Protein AF-A0A177FNX8-F1 (afdb_monomer)

Sequence (282 aa):
MSQQSASGRIWSQSLTRKKYELTALLALLERKRKKKLNNVSQIPIITLDEAVQNWDLQSFQTALEALAQQFSQKKVPALASKYLYPSLDHVRSFHSGISSATQFEPTAALVWGILLVVIQLSLACGCIFAESIEEIISQLGALQSLLPFLERDLGLYPKIKSVELSLRAIFEDYIDFCLVIVRHLARKPVWALIRNFTSSSLRTTLKKAKDKLKSDVADFGLAVDSAERARAIQIHDALIQSQQLLLRKKSSNIVSDAQSKVQFPFQHMIIARNPDFTAPRH

Foldseek 3Di:
DVVVVVVVVVLVVLVVVLLVLVLVLQVLLVVVVVVVCVVPDDDDADRCNNVSVVVDPVNNVRNVVVVVVVLCPDPVVVVLCVPCVVVCVVVVVVLVVQVVVCPVPVLSVVLVVLVVLLVVLCSSLPPQQPPVVVVVVVLVVVVVVCVVVLVVLCVVCVPQVQLVVLVSQLSSLSSVLSSLSSNLSSPDDSVVCNVCVVPPVSVVVNVVSSVSSVVSVVSSVVSSVVVVVVVVVVVVVVVVVVVVVVVVVVVVVVVVCVVVDDDDPPPDPDPDDDPPPDDDDD

Structure (mmCIF, N/CA/C/O backbone):
data_AF-A0A177FNX8-F1
#
_entry.id   AF-A0A177FNX8-F1
#
loop_
_atom_site.group_PDB
_atom_site.id
_atom_site.typ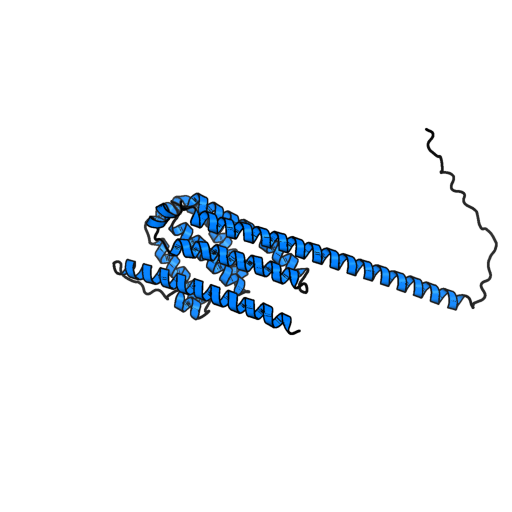e_symbol
_atom_site.label_atom_id
_atom_site.label_alt_id
_atom_site.label_comp_id
_atom_site.label_asym_id
_atom_site.label_entity_id
_atom_site.label_seq_id
_atom_site.pdbx_PDB_ins_code
_atom_site.Cartn_x
_atom_site.Cartn_y
_atom_site.Cartn_z
_atom_site.occupancy
_atom_site.B_iso_or_equiv
_atom_site.auth_seq_id
_atom_site.auth_comp_id
_atom_site.auth_asym_id
_atom_site.auth_atom_id
_atom_site.pdbx_PDB_model_num
ATOM 1 N N . MET A 1 1 ? 3.923 -19.903 -18.604 1.00 53.88 1 MET A N 1
ATOM 2 C CA . MET A 1 1 ? 2.656 -19.248 -18.189 1.00 53.88 1 MET A CA 1
ATOM 3 C C . MET A 1 1 ? 2.025 -19.834 -16.910 1.00 53.88 1 MET A C 1
ATOM 5 O O . MET A 1 1 ? 1.116 -19.217 -16.378 1.00 53.88 1 MET A O 1
ATOM 9 N N . SER A 1 2 ? 2.512 -20.943 -16.332 1.00 61.53 2 SER A N 1
ATOM 10 C CA . SER A 1 2 ? 1.909 -21.570 -15.133 1.00 61.53 2 SER A CA 1
ATOM 11 C C . SER A 1 2 ? 2.144 -20.831 -13.800 1.00 61.53 2 SER A C 1
ATOM 13 O O . SER A 1 2 ? 1.286 -20.875 -12.922 1.00 61.53 2 SER A O 1
ATOM 15 N N . GLN A 1 3 ? 3.253 -20.097 -13.639 1.00 57.25 3 GLN A N 1
ATOM 16 C CA . GLN A 1 3 ? 3.577 -19.405 -12.377 1.00 57.25 3 GLN A CA 1
ATOM 17 C C . GLN A 1 3 ? 2.671 -18.196 -12.057 1.00 57.25 3 GLN A C 1
ATOM 19 O O . GLN A 1 3 ? 2.478 -17.877 -10.887 1.00 57.25 3 GLN A O 1
ATOM 24 N N . GLN A 1 4 ? 2.062 -17.548 -13.062 1.00 55.84 4 GLN A N 1
ATOM 25 C CA . GLN A 1 4 ? 1.141 -16.412 -12.847 1.00 55.84 4 GLN A CA 1
ATOM 26 C C . GLN A 1 4 ? -0.151 -16.834 -12.135 1.00 55.84 4 GLN A C 1
ATOM 28 O O . GLN A 1 4 ? -0.651 -16.123 -11.270 1.00 55.84 4 GLN A O 1
ATOM 33 N N . SER A 1 5 ? -0.647 -18.037 -12.429 1.00 72.12 5 SER A N 1
ATOM 34 C CA . SER A 1 5 ? -1.848 -18.572 -11.787 1.00 72.12 5 SER A CA 1
ATOM 35 C C . SER A 1 5 ? -1.617 -18.941 -10.314 1.00 72.12 5 SER A C 1
ATOM 37 O O . SER A 1 5 ? -2.559 -18.943 -9.525 1.00 72.12 5 SER A O 1
ATOM 39 N N . ALA A 1 6 ? -0.383 -19.265 -9.918 1.00 75.75 6 ALA A N 1
ATOM 40 C CA . ALA A 1 6 ? -0.083 -19.665 -8.544 1.00 75.75 6 ALA A CA 1
ATOM 41 C C . ALA A 1 6 ? -0.084 -18.464 -7.583 1.00 75.75 6 ALA A C 1
ATOM 43 O O . ALA A 1 6 ? -0.762 -18.505 -6.558 1.00 75.75 6 ALA A O 1
ATOM 44 N N . SER A 1 7 ? 0.599 -17.371 -7.942 1.00 72.38 7 SER A N 1
ATOM 45 C CA . SER A 1 7 ? 0.688 -16.180 -7.080 1.00 72.38 7 SER A CA 1
ATOM 46 C C . SER A 1 7 ? -0.672 -15.504 -6.863 1.00 72.38 7 SER A C 1
ATOM 48 O O . SER A 1 7 ? -1.013 -15.150 -5.730 1.00 72.38 7 SER A O 1
ATOM 50 N N . GLY A 1 8 ? -1.487 -15.388 -7.919 1.00 74.06 8 GLY A N 1
ATOM 51 C CA . GLY A 1 8 ? -2.840 -14.831 -7.813 1.00 74.06 8 GLY A CA 1
ATOM 52 C C . GLY A 1 8 ? -3.763 -15.679 -6.930 1.00 74.06 8 GLY A C 1
ATOM 53 O O . GLY A 1 8 ? -4.518 -15.142 -6.120 1.00 74.06 8 GLY A O 1
ATOM 54 N N . ARG A 1 9 ? -3.649 -17.014 -7.001 1.00 79.31 9 ARG A N 1
ATOM 55 C CA . ARG A 1 9 ? -4.422 -17.925 -6.139 1.00 79.31 9 ARG A CA 1
ATOM 56 C C . ARG A 1 9 ? -4.039 -17.802 -4.667 1.00 79.31 9 ARG A C 1
ATOM 58 O O . ARG A 1 9 ? -4.932 -17.733 -3.827 1.00 79.31 9 ARG A O 1
ATOM 65 N N . ILE A 1 10 ? -2.744 -17.708 -4.360 1.00 80.56 10 ILE A N 1
ATOM 66 C CA . ILE A 1 10 ? -2.266 -17.491 -2.985 1.00 80.56 10 ILE A CA 1
ATOM 67 C C . ILE A 1 10 ? -2.812 -16.167 -2.434 1.00 80.56 10 ILE A C 1
ATOM 69 O O . ILE A 1 10 ? -3.210 -16.100 -1.273 1.00 80.56 10 ILE A O 1
ATOM 73 N N . TRP A 1 11 ? -2.907 -15.127 -3.271 1.00 73.31 11 TRP A N 1
ATOM 74 C CA . TRP A 1 11 ? -3.490 -13.852 -2.845 1.00 73.31 11 TRP A CA 1
ATOM 75 C C . TRP A 1 11 ? -4.942 -13.951 -2.478 1.00 73.31 11 TRP A C 1
ATOM 77 O O . TRP A 1 11 ? -5.351 -13.524 -1.404 1.00 73.31 11 TRP A O 1
ATOM 87 N N . SER A 1 12 ? -5.712 -14.520 -3.400 1.00 75.81 12 SER A N 1
ATOM 88 C CA . SER A 1 12 ? -7.145 -14.637 -3.253 1.00 75.81 12 SER A CA 1
ATOM 89 C C . SER A 1 12 ? -7.451 -15.432 -1.988 1.00 75.81 12 SER A C 1
ATOM 91 O O . SER A 1 12 ? -8.297 -15.024 -1.198 1.00 75.81 12 SER A O 1
ATOM 93 N N . GLN A 1 13 ? -6.679 -16.487 -1.708 1.00 82.50 13 GLN A N 1
ATOM 94 C CA . GLN A 1 13 ? -6.771 -17.237 -0.457 1.00 82.50 13 GLN A CA 1
ATOM 95 C C . GLN A 1 13 ? -6.406 -16.399 0.778 1.00 82.50 13 GLN A C 1
ATOM 97 O O . GLN A 1 13 ? -7.145 -16.439 1.762 1.00 82.50 13 GLN A O 1
ATOM 102 N N . SER A 1 14 ? -5.319 -15.619 0.732 1.00 77.69 14 SER A N 1
ATOM 103 C CA . SER A 1 14 ? -4.918 -14.713 1.823 1.00 77.69 14 SER A CA 1
ATOM 104 C C . SER A 1 14 ? -6.017 -13.690 2.134 1.00 77.69 14 SER A C 1
ATOM 106 O O . SER A 1 14 ? -6.475 -13.592 3.273 1.00 77.69 14 SER A O 1
ATOM 108 N N . LEU A 1 15 ? -6.537 -13.007 1.110 1.00 73.25 15 LEU A N 1
ATOM 109 C CA . LEU A 1 15 ? -7.639 -12.052 1.238 1.00 73.25 15 LEU A CA 1
ATOM 110 C C . LEU A 1 15 ? -8.911 -12.706 1.771 1.00 73.25 15 LEU A C 1
ATOM 112 O O . LEU A 1 15 ? -9.554 -12.164 2.667 1.00 73.25 15 LEU A O 1
ATOM 116 N N . THR A 1 16 ? -9.260 -13.888 1.267 1.00 78.56 16 THR A N 1
ATOM 117 C CA . THR A 1 16 ? -10.446 -14.623 1.720 1.00 78.56 16 THR A CA 1
ATOM 118 C C . THR A 1 16 ? -10.314 -15.002 3.195 1.00 78.56 16 THR A C 1
ATOM 120 O O . THR A 1 16 ? -11.260 -14.851 3.966 1.00 78.56 16 THR A O 1
ATOM 123 N N . ARG A 1 17 ? -9.123 -15.423 3.634 1.00 82.19 17 ARG A N 1
ATOM 124 C CA . ARG A 1 17 ? -8.840 -15.700 5.047 1.00 82.19 17 ARG A CA 1
ATOM 125 C C . ARG A 1 17 ? -8.961 -14.441 5.906 1.00 82.19 17 ARG A C 1
ATOM 127 O O . ARG A 1 17 ? -9.635 -14.483 6.933 1.00 82.19 17 ARG A O 1
ATOM 134 N N . LYS A 1 18 ? -8.362 -13.323 5.484 1.00 77.75 18 LYS A N 1
ATOM 135 C CA . LYS A 1 18 ? -8.467 -12.033 6.189 1.00 77.75 18 LYS A CA 1
ATOM 136 C C . LYS A 1 18 ? -9.919 -11.551 6.260 1.00 77.75 18 LYS A C 1
ATOM 138 O O . LYS A 1 18 ? -10.343 -11.065 7.306 1.00 77.75 18 LYS A O 1
ATOM 143 N N . LYS A 1 19 ? -10.705 -11.776 5.200 1.00 74.69 19 LYS A N 1
ATOM 144 C CA . LYS A 1 19 ? -12.153 -11.541 5.181 1.00 74.69 19 LYS A CA 1
ATOM 145 C C . LYS A 1 19 ? -12.848 -12.354 6.272 1.00 74.69 19 LYS A C 1
ATOM 147 O O . LYS A 1 19 ? -13.511 -11.760 7.111 1.00 74.69 19 LYS A O 1
ATOM 152 N N . TYR A 1 20 ? -12.644 -13.671 6.326 1.00 80.00 20 TYR A N 1
ATOM 153 C CA . TYR A 1 20 ? -13.228 -14.513 7.379 1.00 80.00 20 TYR A CA 1
ATOM 154 C C . TYR A 1 20 ? -12.812 -14.081 8.789 1.00 80.00 20 TYR A C 1
ATOM 156 O O . TYR A 1 20 ? -13.632 -14.086 9.706 1.00 80.00 20 TYR A O 1
ATOM 164 N N . GLU A 1 21 ? -11.553 -13.683 8.974 1.00 74.69 21 GLU A N 1
ATOM 165 C CA . GLU A 1 21 ? -11.069 -13.169 10.254 1.00 74.69 21 GLU A CA 1
ATOM 166 C C . GLU A 1 21 ? -11.769 -11.859 10.645 1.00 74.69 21 GLU A C 1
ATOM 168 O O . GLU A 1 21 ? -12.150 -11.705 11.807 1.00 74.69 21 GLU A O 1
ATOM 173 N N . LEU A 1 22 ? -11.984 -10.941 9.697 1.00 70.38 22 LEU A N 1
ATOM 174 C CA . LEU A 1 22 ? -12.746 -9.710 9.913 1.00 70.38 22 LEU A CA 1
ATOM 175 C C . LEU A 1 22 ? -14.201 -10.026 10.285 1.00 70.38 22 LEU A C 1
ATOM 177 O O . LEU A 1 22 ? -14.678 -9.553 11.313 1.00 70.38 22 LEU A O 1
ATOM 181 N N . THR A 1 23 ? -14.875 -10.874 9.505 1.00 74.12 23 THR A N 1
ATOM 182 C CA . THR A 1 23 ? -16.253 -11.335 9.745 1.00 74.12 23 THR A CA 1
ATOM 183 C C . THR A 1 23 ? -16.388 -11.937 11.148 1.00 74.12 23 THR A C 1
ATOM 185 O O . THR A 1 23 ? -17.204 -11.494 11.950 1.00 74.12 23 THR A O 1
ATOM 188 N N . ALA A 1 24 ? -15.483 -12.838 11.541 1.00 75.50 24 ALA A N 1
ATOM 189 C CA . ALA A 1 24 ? -15.487 -13.429 12.880 1.00 75.50 24 ALA A CA 1
ATOM 190 C C . ALA A 1 24 ? -15.295 -12.394 14.008 1.00 75.50 24 ALA A C 1
ATOM 192 O O . ALA A 1 24 ? -15.891 -12.520 15.084 1.00 75.50 24 ALA A O 1
ATOM 193 N N . LEU A 1 25 ? -14.467 -11.365 13.796 1.00 69.50 25 LEU A N 1
ATOM 194 C CA . LEU A 1 25 ? -14.276 -10.287 14.771 1.00 69.50 25 LEU A CA 1
ATOM 195 C C . LEU A 1 25 ? -15.512 -9.401 14.897 1.00 69.50 25 LEU A C 1
ATOM 197 O O . LEU A 1 25 ? -15.882 -9.037 16.015 1.00 69.50 25 LEU A O 1
ATOM 201 N N . LEU A 1 26 ? -16.160 -9.094 13.777 1.00 67.50 26 LEU A N 1
ATOM 202 C CA . LEU A 1 26 ? -17.412 -8.346 13.740 1.00 67.50 26 LEU A CA 1
ATOM 203 C C . LEU A 1 26 ? -18.532 -9.133 14.436 1.00 67.50 26 LEU A C 1
ATOM 205 O O . LEU A 1 26 ? -19.176 -8.599 15.338 1.00 67.50 26 LEU A O 1
ATOM 209 N N . ALA A 1 27 ? -18.664 -10.432 14.163 1.00 71.69 27 ALA A N 1
ATOM 210 C CA . ALA A 1 27 ? -19.599 -11.316 14.857 1.00 71.69 27 ALA A CA 1
ATOM 211 C C . ALA A 1 27 ? -19.348 -11.372 16.378 1.00 71.69 27 ALA A C 1
ATOM 213 O O . ALA A 1 27 ? -20.279 -11.356 17.190 1.00 71.69 27 ALA A O 1
ATOM 214 N N . LEU A 1 28 ? -18.080 -11.410 16.809 1.00 71.19 28 LEU A N 1
ATOM 215 C CA . LEU A 1 28 ? -17.718 -11.359 18.231 1.00 71.19 28 LEU A CA 1
ATOM 216 C C . LEU A 1 28 ? -18.098 -10.023 18.879 1.00 71.19 28 LEU A C 1
ATOM 218 O O . LEU A 1 28 ? -18.594 -10.010 20.013 1.00 71.19 28 LEU A O 1
ATOM 222 N N . LEU A 1 29 ? -17.875 -8.912 18.174 1.00 62.75 29 LEU A N 1
ATOM 223 C CA . LEU A 1 29 ? -18.301 -7.580 18.598 1.00 62.75 29 LEU A CA 1
ATOM 224 C C . LEU A 1 29 ? -19.825 -7.515 18.743 1.00 62.75 29 LEU A C 1
ATOM 226 O O . LEU A 1 29 ? -20.320 -7.039 19.768 1.00 62.75 29 LEU A O 1
ATOM 230 N N . GLU A 1 30 ? -20.570 -8.063 17.784 1.00 68.12 30 GLU A N 1
ATOM 231 C CA . GLU A 1 30 ? -22.030 -8.121 17.817 1.00 68.12 30 GLU A CA 1
ATOM 232 C C . GLU A 1 30 ? -22.569 -8.996 18.950 1.00 68.12 30 GLU A C 1
ATOM 234 O O . GLU A 1 30 ? -23.474 -8.572 19.667 1.00 68.12 30 GLU A O 1
ATOM 239 N N . ARG A 1 31 ? -22.005 -10.188 19.191 1.00 71.31 31 ARG A N 1
ATOM 240 C CA . ARG A 1 31 ? -22.422 -11.056 20.312 1.00 71.31 31 ARG A CA 1
ATOM 241 C C . ARG A 1 31 ? -22.207 -10.378 21.662 1.00 71.31 31 ARG A C 1
ATOM 243 O O . ARG A 1 31 ? -23.078 -10.427 22.534 1.00 71.31 31 ARG A O 1
ATOM 250 N N . LYS A 1 32 ? -21.061 -9.713 21.840 1.00 63.50 32 LYS A N 1
ATOM 251 C CA . LYS A 1 32 ? -20.782 -8.921 23.049 1.00 63.50 32 LYS A CA 1
ATOM 252 C C . LYS A 1 32 ? -21.722 -7.719 23.164 1.00 63.50 32 LYS A C 1
ATOM 254 O O . LYS A 1 32 ? -22.135 -7.387 24.275 1.00 63.50 32 LYS A O 1
ATOM 259 N N . ARG A 1 33 ? -22.100 -7.101 22.039 1.00 56.84 33 ARG A N 1
ATOM 260 C CA . ARG A 1 33 ? -23.086 -6.014 21.978 1.00 56.84 33 ARG A CA 1
ATOM 261 C C . ARG A 1 33 ? -24.484 -6.501 22.361 1.00 56.84 33 ARG A C 1
ATOM 263 O O . ARG A 1 33 ? -25.071 -5.894 23.246 1.00 56.84 33 ARG A O 1
ATOM 270 N N . LYS A 1 34 ? -24.976 -7.611 21.795 1.00 62.28 34 LYS A N 1
ATOM 271 C CA . LYS A 1 34 ? -26.284 -8.222 22.115 1.00 62.28 34 LYS A CA 1
ATOM 272 C C . LYS A 1 34 ? -26.391 -8.591 23.600 1.00 62.28 34 LYS A C 1
ATOM 274 O O . LYS A 1 34 ? -27.366 -8.217 24.241 1.00 62.28 34 LYS A O 1
ATOM 279 N N . LYS A 1 35 ? -25.340 -9.175 24.199 1.00 62.03 35 LYS A N 1
ATOM 280 C CA . LYS A 1 35 ? -25.285 -9.418 25.659 1.00 62.03 35 LYS A CA 1
ATOM 281 C C . LYS A 1 35 ? -25.425 -8.144 26.501 1.00 62.03 35 LYS A C 1
ATOM 283 O O . LYS A 1 35 ? -25.946 -8.209 27.606 1.00 62.03 35 LYS A O 1
ATOM 288 N N . LYS A 1 36 ? -24.965 -6.996 25.994 1.00 52.28 36 LYS A N 1
ATOM 289 C CA . LYS A 1 36 ? -25.073 -5.695 26.670 1.00 52.28 36 LYS A CA 1
ATOM 290 C C . LYS A 1 36 ? -26.390 -4.966 26.356 1.00 52.28 36 LYS A C 1
ATOM 292 O O . LYS A 1 36 ? -26.797 -4.112 27.135 1.00 52.28 36 LYS A O 1
ATOM 297 N N . LEU A 1 37 ? -27.036 -5.296 25.232 1.00 45.59 37 LEU A N 1
ATOM 298 C CA . LEU A 1 37 ? -28.278 -4.684 24.747 1.00 45.59 37 LEU A CA 1
ATOM 299 C C . LEU A 1 37 ? -29.551 -5.360 25.271 1.00 45.59 37 LEU A C 1
ATOM 301 O O . LEU A 1 37 ? -30.605 -4.754 25.181 1.00 45.59 37 LEU A O 1
ATOM 305 N N . ASN A 1 38 ? -29.484 -6.546 25.883 1.00 47.38 38 ASN A N 1
ATOM 306 C CA . ASN A 1 38 ? -30.651 -7.146 26.557 1.00 47.38 38 ASN A CA 1
ATOM 307 C C . ASN A 1 38 ? -31.207 -6.300 27.730 1.00 47.38 38 ASN A C 1
ATOM 309 O O . ASN A 1 38 ? -32.208 -6.680 28.319 1.00 47.38 38 ASN A O 1
ATOM 313 N N . ASN A 1 39 ? -30.598 -5.148 28.037 1.00 50.91 39 ASN A N 1
ATOM 314 C CA . ASN A 1 39 ? -31.113 -4.144 28.973 1.00 50.91 39 ASN A CA 1
ATOM 315 C C . ASN A 1 39 ? -31.664 -2.868 28.304 1.00 50.91 39 ASN A C 1
ATOM 317 O O . ASN A 1 39 ? -32.081 -1.960 29.016 1.00 50.91 39 ASN A O 1
ATOM 321 N N . VAL A 1 40 ? -31.642 -2.740 26.971 1.00 45.91 40 VAL A N 1
ATOM 322 C CA . VAL A 1 40 ? -32.122 -1.536 26.268 1.00 45.91 40 VAL A CA 1
ATOM 323 C C . VAL A 1 40 ? -32.800 -1.933 24.953 1.00 45.91 40 VAL A C 1
ATOM 325 O O . VAL A 1 40 ? -32.199 -2.592 24.108 1.00 45.91 40 VAL A O 1
ATOM 328 N N . SER A 1 41 ? -34.058 -1.523 24.806 1.00 44.06 41 SER A N 1
ATOM 329 C CA . SER A 1 41 ? -35.011 -1.839 23.735 1.00 44.06 41 SER A CA 1
ATOM 330 C C . SER A 1 41 ? -34.406 -1.823 22.320 1.00 44.06 41 SER A C 1
ATOM 332 O O . SER A 1 41 ? -33.729 -0.871 21.931 1.00 44.06 41 SER A O 1
ATOM 334 N N . GLN A 1 42 ? -34.651 -2.891 21.552 1.00 44.31 42 GLN A N 1
ATOM 335 C CA . GLN A 1 42 ? -34.038 -3.159 20.246 1.00 44.31 42 GLN A CA 1
ATOM 336 C C . GLN A 1 42 ? -34.809 -2.535 19.073 1.00 44.31 42 GLN A C 1
ATOM 338 O O . GLN A 1 42 ? -36.012 -2.730 18.936 1.00 44.31 42 GLN A O 1
ATOM 343 N N . ILE A 1 43 ? -34.067 -1.888 18.171 1.00 44.28 43 ILE A N 1
ATOM 344 C CA . ILE A 1 43 ? -34.409 -1.749 16.748 1.00 44.28 43 ILE A CA 1
ATOM 345 C C . ILE A 1 43 ? -33.698 -2.909 16.024 1.00 44.28 43 ILE A C 1
ATOM 347 O O . ILE A 1 43 ? -32.527 -3.156 16.340 1.00 44.28 43 ILE A O 1
ATOM 351 N N . PRO A 1 44 ? -34.344 -3.637 15.095 1.00 44.16 44 PRO A N 1
ATOM 352 C CA . PRO A 1 44 ? -33.694 -4.698 14.329 1.00 44.16 44 PRO A CA 1
ATOM 353 C C . PRO A 1 44 ? -32.602 -4.100 13.429 1.00 44.16 44 PRO A C 1
ATOM 355 O O . PRO A 1 44 ? -32.870 -3.242 12.595 1.00 44.16 44 PRO A O 1
ATOM 358 N N . ILE A 1 45 ? -31.356 -4.530 13.630 1.00 50.69 45 ILE A N 1
ATOM 359 C CA . ILE A 1 45 ? -30.201 -4.142 12.812 1.00 50.69 45 ILE A CA 1
ATOM 360 C C . ILE A 1 45 ? -29.845 -5.354 11.954 1.00 50.69 45 ILE A C 1
ATOM 362 O O . ILE A 1 45 ? -29.629 -6.434 12.510 1.00 50.69 45 ILE A O 1
ATOM 366 N N . ILE A 1 46 ? -29.767 -5.165 10.635 1.00 53.69 46 ILE A N 1
ATOM 367 C CA . ILE A 1 46 ? -29.156 -6.129 9.710 1.00 53.69 46 ILE A CA 1
ATOM 368 C C . ILE A 1 46 ? -27.730 -6.374 10.198 1.00 53.69 46 ILE A C 1
ATOM 370 O O . ILE A 1 46 ? -26.953 -5.430 10.357 1.00 53.69 46 ILE A O 1
ATOM 374 N N . THR A 1 47 ? -27.408 -7.624 10.514 1.00 55.44 47 THR A N 1
ATOM 375 C CA . THR A 1 47 ? -26.092 -7.945 11.069 1.00 55.44 47 THR A CA 1
ATOM 376 C C . THR A 1 47 ? -25.016 -7.680 10.022 1.00 55.44 47 THR A C 1
ATOM 378 O O . THR A 1 47 ? -25.187 -7.982 8.841 1.00 55.44 47 THR A O 1
ATOM 381 N N . LEU A 1 48 ? -23.892 -7.092 10.434 1.00 47.91 48 LEU A N 1
ATOM 382 C CA . LEU A 1 48 ? -22.787 -6.780 9.524 1.00 47.91 48 LEU A CA 1
ATOM 383 C C . LEU A 1 48 ? -22.241 -8.071 8.875 1.00 47.91 48 LEU A C 1
ATOM 385 O O . LEU A 1 48 ? -21.715 -8.030 7.768 1.00 47.91 48 LEU A O 1
ATOM 389 N N . ASP A 1 49 ? -22.437 -9.219 9.535 1.00 47.81 49 ASP A N 1
ATOM 390 C CA . ASP A 1 49 ? -22.193 -10.566 9.005 1.00 47.81 49 ASP A CA 1
ATOM 391 C C . ASP A 1 49 ? -23.060 -10.900 7.777 1.00 47.81 49 ASP A C 1
ATOM 393 O O . ASP A 1 49 ? -22.519 -11.366 6.775 1.00 47.81 49 ASP A O 1
ATOM 397 N N . GLU A 1 50 ? -24.370 -10.627 7.809 1.00 54.88 50 GLU A N 1
ATOM 398 C CA . GLU A 1 50 ? -25.265 -10.814 6.652 1.00 54.88 50 GLU A CA 1
ATOM 399 C C . GLU A 1 50 ? -24.886 -9.881 5.500 1.00 54.88 50 GLU A C 1
ATOM 401 O O . GLU A 1 50 ? -24.840 -10.300 4.343 1.00 54.88 50 GLU A O 1
ATOM 406 N N . ALA A 1 51 ? -24.533 -8.632 5.811 1.00 53.34 51 ALA A N 1
ATOM 407 C CA . ALA A 1 51 ? -24.115 -7.664 4.804 1.00 53.34 51 ALA A CA 1
ATOM 408 C C . ALA A 1 51 ? -22.776 -8.040 4.134 1.00 53.34 51 ALA A C 1
ATOM 410 O O . ALA A 1 51 ? -22.616 -7.895 2.923 1.00 53.34 51 ALA A O 1
ATOM 411 N N . VAL A 1 52 ? -21.815 -8.573 4.898 1.00 48.59 52 VAL A N 1
ATOM 412 C CA . VAL A 1 52 ? -20.505 -9.011 4.380 1.00 48.59 52 VAL A CA 1
ATOM 413 C C . VAL A 1 52 ? -20.594 -10.342 3.616 1.00 48.59 52 VAL A C 1
ATOM 415 O O . VAL A 1 52 ? -19.802 -10.574 2.688 1.00 48.59 52 VAL A O 1
ATOM 418 N N . GLN A 1 53 ? -21.529 -11.224 3.985 1.00 55.34 53 GLN A N 1
ATOM 419 C CA . GLN A 1 53 ? -21.786 -12.474 3.263 1.00 55.34 53 GLN A CA 1
ATOM 420 C C . GLN A 1 53 ? -22.480 -12.239 1.921 1.00 55.34 53 GLN A C 1
ATOM 422 O O . GLN A 1 53 ? -22.094 -12.869 0.938 1.00 55.34 53 GLN A O 1
ATOM 427 N N . ASN A 1 54 ? -23.415 -11.291 1.849 1.00 53.44 54 ASN A N 1
ATOM 428 C CA . ASN A 1 54 ? -24.195 -11.057 0.635 1.00 53.44 54 ASN A CA 1
ATOM 429 C C . ASN A 1 54 ? -23.472 -10.227 -0.438 1.00 53.44 54 ASN A C 1
ATOM 431 O O . ASN A 1 54 ? -24.007 -10.096 -1.532 1.00 53.44 54 ASN A O 1
ATOM 435 N N . TRP A 1 55 ? -22.268 -9.694 -0.167 1.00 55.25 55 TRP A N 1
ATOM 436 C CA . TRP A 1 55 ? -21.496 -8.822 -1.086 1.00 55.25 55 TRP A CA 1
ATOM 437 C C . TRP A 1 55 ? -22.278 -7.622 -1.645 1.00 55.25 55 TRP A C 1
ATOM 439 O O . TRP A 1 55 ? -21.799 -6.927 -2.539 1.00 55.25 55 TRP A O 1
ATOM 449 N N . ASP A 1 56 ? -23.462 -7.353 -1.111 1.00 62.56 56 ASP A N 1
ATOM 450 C CA . ASP A 1 56 ? -24.289 -6.255 -1.547 1.00 62.56 56 ASP A CA 1
ATOM 451 C C . ASP A 1 56 ? -23.809 -4.980 -0.853 1.00 62.56 56 ASP A C 1
ATOM 453 O O . ASP A 1 56 ? -23.933 -4.807 0.365 1.00 62.56 56 ASP A O 1
ATOM 457 N N . LEU A 1 57 ? -23.214 -4.101 -1.658 1.00 57.94 57 LEU A N 1
ATOM 458 C CA . LEU A 1 57 ? -22.689 -2.814 -1.225 1.00 57.94 57 LEU A CA 1
ATOM 459 C C . LEU A 1 57 ? -23.775 -1.991 -0.519 1.00 57.94 57 LEU A C 1
ATOM 461 O O . LEU A 1 57 ? -23.478 -1.356 0.492 1.00 57.94 57 LEU A O 1
ATOM 465 N N . GLN A 1 58 ? -25.026 -2.050 -0.998 1.00 60.47 58 GLN A N 1
ATOM 466 C CA . GLN A 1 58 ? -26.143 -1.342 -0.372 1.00 60.47 58 GLN A CA 1
ATOM 467 C C . GLN A 1 58 ? -26.417 -1.872 1.031 1.00 60.47 58 GLN A C 1
ATOM 469 O O . GLN A 1 58 ? -26.417 -1.095 1.981 1.00 60.47 58 GLN A O 1
ATOM 474 N N . SER A 1 59 ? -26.563 -3.188 1.187 1.00 61.94 59 SER A N 1
ATOM 475 C CA . SER A 1 59 ? -26.773 -3.818 2.496 1.00 61.94 59 SER A CA 1
ATOM 476 C C . SER A 1 59 ? -25.666 -3.475 3.503 1.00 61.94 59 SER A C 1
ATOM 478 O O . SER A 1 59 ? -25.945 -3.199 4.673 1.00 61.94 59 SER A O 1
ATOM 480 N N . PHE A 1 60 ? -24.407 -3.436 3.057 1.00 57.56 60 PHE A N 1
ATOM 481 C CA . PHE A 1 60 ? -23.282 -3.013 3.894 1.00 57.56 60 PHE A CA 1
ATOM 482 C C . PHE A 1 60 ? -23.372 -1.539 4.282 1.00 57.56 60 PHE A C 1
ATOM 484 O O . PHE A 1 60 ? -23.226 -1.206 5.458 1.00 57.56 60 PHE A O 1
ATOM 491 N N . GLN A 1 61 ? -23.665 -0.665 3.322 1.00 58.16 61 GLN A N 1
ATOM 492 C CA . GLN A 1 61 ? -23.790 0.770 3.546 1.00 58.16 61 GLN A CA 1
ATOM 493 C C . GLN A 1 61 ? -24.937 1.088 4.516 1.00 58.16 61 GLN A C 1
ATOM 495 O O . GLN A 1 61 ? -24.740 1.840 5.470 1.00 58.16 61 GLN A O 1
ATOM 500 N N . THR A 1 62 ? -26.089 0.431 4.360 1.00 65.44 62 THR A N 1
ATOM 501 C CA . THR A 1 62 ? -27.239 0.563 5.266 1.00 65.44 62 THR A CA 1
ATOM 502 C C . THR A 1 62 ? -26.921 0.052 6.672 1.00 65.44 62 THR A C 1
ATOM 504 O O . THR A 1 62 ? -27.270 0.702 7.660 1.00 65.44 62 THR A O 1
ATOM 507 N N . ALA A 1 63 ? -26.215 -1.077 6.802 1.00 61.81 63 ALA A N 1
ATOM 508 C CA . ALA A 1 63 ? -25.784 -1.582 8.106 1.00 61.81 63 ALA A CA 1
ATOM 509 C C . ALA A 1 63 ? -24.816 -0.607 8.798 1.00 61.81 63 ALA A C 1
ATOM 511 O O . ALA A 1 63 ? -24.909 -0.385 10.008 1.00 61.81 63 ALA A O 1
ATOM 512 N N . LEU A 1 64 ? -23.919 0.016 8.031 1.00 55.84 64 LEU A N 1
ATOM 513 C CA . LEU A 1 64 ? -22.940 0.983 8.519 1.00 55.84 64 LEU A CA 1
ATOM 514 C C . LEU A 1 64 ? -23.604 2.308 8.937 1.00 55.84 64 LEU A C 1
ATOM 516 O O . LEU A 1 64 ? -23.280 2.842 10.000 1.00 55.84 64 LEU A O 1
ATOM 520 N N . GLU A 1 65 ? -24.590 2.793 8.177 1.00 61.62 65 GLU A N 1
ATOM 521 C CA . GLU A 1 65 ? -25.414 3.961 8.525 1.00 61.62 65 GLU A CA 1
ATOM 522 C C . GLU A 1 65 ? -26.269 3.724 9.772 1.00 61.62 65 GLU A C 1
ATOM 524 O O . GLU A 1 65 ? -26.302 4.573 10.666 1.00 61.62 65 GLU A O 1
ATOM 529 N N . ALA A 1 66 ? -26.900 2.553 9.894 1.00 61.59 66 ALA A N 1
ATOM 530 C CA . ALA A 1 66 ? -27.662 2.180 11.085 1.00 61.59 66 ALA A CA 1
ATOM 531 C C . ALA A 1 66 ? -26.762 2.106 12.330 1.00 61.59 66 ALA A C 1
ATOM 533 O O . ALA A 1 66 ? -27.145 2.527 13.429 1.00 61.59 66 ALA A O 1
ATOM 534 N N . LEU A 1 67 ? -25.533 1.606 12.165 1.00 57.16 67 LEU A N 1
ATOM 535 C CA . LEU A 1 67 ? -24.532 1.585 13.223 1.00 57.16 67 LEU A CA 1
ATOM 536 C C . LEU A 1 67 ? -24.153 3.017 13.624 1.00 57.16 67 LEU A C 1
ATOM 538 O O . LEU A 1 67 ? -24.208 3.342 14.811 1.00 57.16 67 LEU A O 1
ATOM 542 N N . ALA A 1 68 ? -23.855 3.880 12.650 1.00 53.53 68 ALA A N 1
ATOM 543 C CA . ALA A 1 68 ? -23.514 5.284 12.866 1.00 53.53 68 ALA A CA 1
ATOM 544 C C . ALA A 1 68 ? -24.643 6.074 13.559 1.00 53.53 68 ALA A C 1
ATOM 546 O O . ALA A 1 68 ? -24.380 6.773 14.542 1.00 53.53 68 ALA A O 1
ATOM 547 N N . GLN A 1 69 ? -25.900 5.916 13.127 1.00 59.97 69 GLN A N 1
ATOM 548 C CA . GLN A 1 69 ? -27.065 6.554 13.755 1.00 59.97 69 GLN A CA 1
ATOM 549 C C . GLN A 1 69 ? -27.283 6.090 15.201 1.00 59.97 69 GLN A C 1
ATOM 551 O O . GLN A 1 69 ? -27.570 6.898 16.080 1.00 59.97 69 GLN A O 1
ATOM 556 N N . GLN A 1 70 ? -27.099 4.804 15.507 1.00 57.34 70 GLN A N 1
ATOM 557 C CA . GLN A 1 70 ? -27.196 4.347 16.899 1.00 57.34 70 GLN A CA 1
ATOM 558 C C . GLN A 1 70 ? -26.050 4.852 17.781 1.00 57.34 70 GLN A C 1
ATOM 560 O O . GLN A 1 70 ? -26.201 4.956 19.002 1.00 57.34 70 GLN A O 1
ATOM 565 N N . PHE A 1 71 ? -24.889 5.142 17.192 1.00 52.22 71 PHE A N 1
ATOM 566 C CA . PHE A 1 71 ? -23.787 5.760 17.918 1.00 52.22 71 PHE A CA 1
ATOM 567 C C . PHE A 1 71 ? -24.046 7.239 18.199 1.00 52.22 71 PHE A C 1
ATOM 569 O O . PHE A 1 71 ? -23.763 7.664 19.318 1.00 52.22 71 PHE A O 1
ATOM 576 N N . SER A 1 72 ? -24.634 7.993 17.263 1.00 50.00 72 SER A N 1
ATOM 577 C CA . SER A 1 72 ? -24.948 9.417 17.462 1.00 50.00 72 SER A CA 1
ATOM 578 C C . SER A 1 72 ? -25.978 9.661 18.574 1.00 50.00 72 SER A C 1
ATOM 580 O O . SER A 1 72 ? -25.934 10.697 19.230 1.00 50.00 72 SER A O 1
ATOM 582 N N . GLN A 1 73 ? -26.842 8.682 18.859 1.00 56.25 73 GLN A N 1
ATOM 583 C CA . GLN A 1 73 ? -27.856 8.763 19.919 1.00 56.25 73 GLN A CA 1
ATOM 584 C C . GLN A 1 73 ? -27.312 8.581 21.353 1.00 56.25 73 GLN A C 1
ATOM 586 O O . GLN A 1 73 ? -28.053 8.753 22.323 1.00 56.25 73 GLN A O 1
ATOM 591 N N . LYS A 1 74 ? -26.030 8.235 21.549 1.00 56.69 74 LYS A N 1
ATOM 592 C CA . LYS A 1 74 ? -25.441 8.111 22.898 1.00 56.69 74 LYS A CA 1
ATOM 593 C C . LYS A 1 74 ? -24.975 9.477 23.429 1.00 56.69 74 LYS A C 1
ATOM 595 O O . LYS A 1 74 ? -24.519 10.326 22.681 1.00 56.69 74 LYS A O 1
ATOM 600 N N . LYS A 1 75 ? -25.012 9.684 24.753 1.00 48.81 75 LYS A N 1
ATOM 601 C CA . LYS A 1 75 ? -24.588 10.954 25.395 1.00 48.81 75 LYS A CA 1
ATOM 602 C C . LYS A 1 75 ? -23.074 11.232 25.328 1.00 48.81 75 LYS A C 1
ATOM 604 O O . LYS A 1 75 ? -22.661 12.378 25.433 1.00 48.81 75 LYS A O 1
ATOM 609 N N . VAL A 1 76 ? -22.249 10.199 25.138 1.00 48.78 76 VAL A N 1
ATOM 610 C CA . VAL A 1 76 ? -20.780 10.312 24.997 1.00 48.78 76 VAL A CA 1
ATOM 611 C C . VAL A 1 76 ? -20.368 11.099 23.732 1.00 48.78 76 VAL A C 1
ATOM 613 O O . VAL A 1 76 ? -19.497 11.963 23.839 1.00 48.78 76 VAL A O 1
ATOM 616 N N . PRO A 1 77 ? -21.019 10.903 22.566 1.00 48.34 77 PRO A N 1
ATOM 617 C CA . PRO A 1 77 ? -20.821 11.734 21.382 1.00 48.34 77 PRO A CA 1
ATOM 618 C C . PRO A 1 77 ? -20.988 13.237 21.579 1.00 48.34 77 PRO A C 1
ATOM 620 O O . PRO A 1 77 ? -20.353 13.967 20.842 1.00 48.34 77 PRO A O 1
ATOM 623 N N . ALA A 1 78 ? -21.780 13.721 22.541 1.00 53.81 78 ALA A N 1
ATOM 624 C CA . ALA A 1 78 ? -22.034 15.161 22.685 1.00 53.81 78 ALA A CA 1
ATOM 625 C C . ALA A 1 78 ? -20.793 15.958 23.138 1.00 53.81 78 ALA A C 1
ATOM 627 O O . ALA A 1 78 ? -20.633 17.127 22.793 1.00 53.81 78 ALA A O 1
ATOM 628 N N . LEU A 1 79 ? -19.892 15.327 23.901 1.00 50.88 79 LEU A N 1
ATOM 629 C CA . LEU A 1 79 ? -18.604 15.920 24.281 1.00 50.88 79 LEU A CA 1
ATOM 630 C C . LEU A 1 79 ? -17.574 15.752 23.162 1.00 50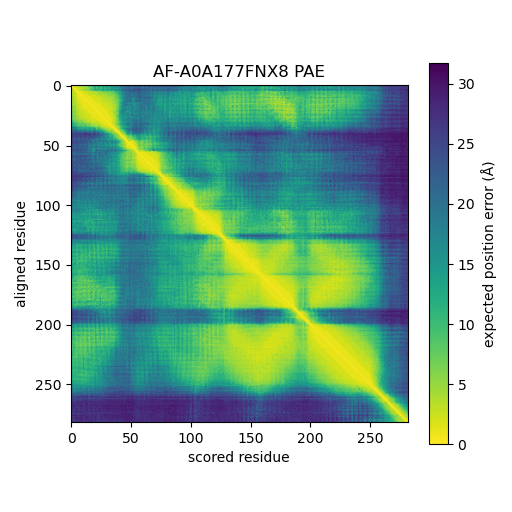.88 79 LEU A C 1
ATOM 632 O O . LEU A 1 79 ? -16.861 16.698 22.832 1.00 50.88 79 LEU A O 1
ATOM 636 N N . ALA A 1 80 ? -17.550 14.583 22.517 1.00 51.81 80 ALA A N 1
ATOM 637 C CA . ALA A 1 80 ? -16.699 14.356 21.355 1.00 51.81 80 ALA A CA 1
ATOM 638 C C . ALA A 1 80 ? -17.067 15.299 20.196 1.00 51.81 80 ALA A C 1
ATOM 640 O O . ALA A 1 80 ? -16.193 15.899 19.592 1.00 51.81 80 ALA A O 1
ATOM 641 N N . SER A 1 81 ? -18.350 15.547 19.941 1.00 51.12 81 SER A N 1
ATOM 642 C CA . SER A 1 81 ? -18.831 16.462 18.904 1.00 51.12 81 SER A CA 1
ATOM 643 C C . SER A 1 81 ? -18.596 17.933 19.227 1.00 51.12 81 SER A C 1
ATOM 645 O O . SER A 1 81 ? -18.860 18.778 18.385 1.00 51.12 81 SER A O 1
ATOM 647 N N . LYS A 1 82 ? -18.154 18.277 20.438 1.00 60.97 82 LYS A N 1
ATOM 648 C CA . LYS A 1 82 ? -17.790 19.656 20.774 1.00 60.97 82 LYS A CA 1
ATOM 649 C C . LYS A 1 82 ? -16.300 19.921 20.551 1.00 60.97 82 LYS A C 1
ATOM 651 O O . LYS A 1 82 ? -15.941 21.030 20.181 1.00 60.97 82 LYS A O 1
ATOM 656 N N . TYR A 1 83 ? -15.452 18.906 20.743 1.00 58.69 83 TYR A N 1
ATOM 657 C CA . TYR A 1 83 ? -13.990 19.043 20.673 1.00 58.69 83 TYR A CA 1
ATOM 658 C C . TYR A 1 83 ? -13.344 18.366 19.451 1.00 58.69 83 TYR A C 1
ATOM 660 O O . TYR A 1 83 ? -12.340 18.862 18.958 1.00 58.69 83 TYR A O 1
ATOM 668 N N . LEU A 1 84 ? -13.912 17.272 18.931 1.00 55.75 84 LEU A N 1
ATOM 669 C CA . LEU A 1 84 ? -13.399 16.536 17.761 1.00 55.75 84 LEU A CA 1
ATOM 670 C C . LEU A 1 84 ? -14.058 16.946 16.438 1.00 55.75 84 LEU A C 1
ATOM 672 O O . LEU A 1 84 ? -13.523 16.638 15.380 1.00 55.75 84 LEU A O 1
ATOM 676 N N . TYR A 1 85 ? -15.208 17.622 16.462 1.00 55.91 85 TYR A N 1
ATOM 677 C CA . TYR A 1 85 ? -15.959 17.974 15.245 1.00 55.91 85 TYR A CA 1
ATOM 678 C C . TYR A 1 85 ? -15.162 18.778 14.206 1.00 55.91 85 TYR A C 1
ATOM 680 O O . TYR A 1 85 ? -15.258 18.433 13.031 1.00 55.91 85 TYR A O 1
ATOM 688 N N . PRO A 1 86 ? -14.318 19.761 14.590 1.00 60.81 86 PRO A N 1
ATOM 689 C CA . PRO A 1 86 ? -13.484 20.472 13.619 1.00 60.81 86 PRO A CA 1
ATOM 690 C C . PRO A 1 86 ? -12.503 19.531 12.905 1.00 60.81 86 PRO A C 1
ATOM 692 O O . PRO A 1 86 ? -12.280 19.638 11.706 1.00 60.81 86 PRO A O 1
ATOM 695 N N . SER A 1 87 ? -11.956 18.554 13.631 1.00 51.75 87 SER A N 1
ATOM 696 C CA . SER A 1 87 ? -11.038 17.543 13.097 1.00 51.75 87 SER A CA 1
ATOM 697 C C . SER A 1 87 ? -11.758 16.505 12.226 1.00 51.75 87 SER A C 1
ATOM 699 O O . SER A 1 87 ? -11.162 15.915 11.327 1.00 51.75 87 SER A O 1
ATOM 701 N N . LEU A 1 88 ? -13.048 16.272 12.488 1.00 56.19 88 LEU A N 1
ATOM 702 C CA . LEU A 1 88 ? -13.866 15.283 11.789 1.00 56.19 88 LEU A CA 1
ATOM 703 C C . LEU A 1 88 ? -14.401 15.759 10.446 1.00 56.19 88 LEU A C 1
ATOM 705 O O . LEU A 1 88 ? -14.720 14.921 9.605 1.00 56.19 88 LEU A O 1
ATOM 709 N N . ASP A 1 89 ? -14.460 17.065 10.209 1.00 56.06 89 ASP A N 1
ATOM 710 C CA . ASP A 1 89 ? -14.886 17.599 8.914 1.00 56.06 89 ASP A CA 1
ATOM 711 C C . ASP A 1 89 ? -13.896 17.234 7.796 1.00 56.06 89 ASP A C 1
ATOM 713 O O . ASP A 1 89 ? -14.289 16.901 6.672 1.00 56.06 89 ASP A O 1
ATOM 717 N N . HIS A 1 90 ? -12.605 17.150 8.131 1.00 56.00 90 HIS A N 1
ATOM 718 C CA . HIS A 1 90 ? -11.584 16.597 7.241 1.00 56.00 90 HIS A CA 1
ATOM 719 C C . HIS A 1 90 ? -11.795 15.104 6.988 1.00 56.00 90 HIS A C 1
ATOM 721 O O . HIS A 1 90 ? -11.691 14.661 5.851 1.00 56.00 90 HIS A O 1
ATOM 727 N N . VAL A 1 91 ? -12.176 14.330 8.008 1.00 58.31 91 VAL A N 1
ATOM 728 C CA . VAL A 1 91 ? -12.489 12.899 7.850 1.00 58.31 91 VAL A CA 1
ATOM 729 C C . VAL A 1 91 ? -13.736 12.700 6.987 1.00 58.31 91 VAL A C 1
ATOM 731 O O . VAL A 1 91 ? -13.787 11.768 6.190 1.00 58.31 91 VAL A O 1
ATOM 734 N N . ARG A 1 92 ? -14.737 13.580 7.102 1.00 61.03 92 ARG A N 1
ATOM 735 C CA . ARG A 1 92 ? -15.992 13.507 6.343 1.00 61.03 92 ARG A CA 1
ATOM 736 C C . ARG A 1 92 ? -15.808 13.865 4.871 1.00 61.03 92 ARG A C 1
ATOM 738 O O . ARG A 1 92 ? -16.276 13.125 4.006 1.00 61.03 92 ARG A O 1
ATOM 745 N N . SER A 1 93 ? -15.132 14.976 4.584 1.00 57.38 93 SER A N 1
ATOM 746 C CA . SER A 1 93 ? -14.803 15.376 3.209 1.00 57.38 93 SER A CA 1
ATOM 747 C C . SER A 1 93 ? -13.907 14.333 2.535 1.00 57.38 93 SER A C 1
ATOM 749 O O . SER A 1 93 ? -14.177 13.909 1.410 1.00 57.38 93 SER A O 1
ATOM 751 N N . PHE A 1 94 ? -12.927 13.814 3.273 1.00 62.03 94 PHE A N 1
ATOM 752 C CA . PHE A 1 94 ? -12.070 12.719 2.838 1.00 62.03 94 PHE A CA 1
ATOM 753 C C . PHE A 1 94 ? -12.841 11.416 2.580 1.00 62.03 94 PHE A C 1
ATOM 755 O O . PHE A 1 94 ? -12.657 10.776 1.545 1.00 62.03 94 PHE A O 1
ATOM 762 N N . HIS A 1 95 ? -13.774 11.063 3.467 1.00 68.19 95 HIS A N 1
ATOM 763 C CA . HIS A 1 95 ? -14.646 9.907 3.292 1.00 68.19 95 HIS A CA 1
ATOM 764 C C . HIS A 1 95 ? -15.516 10.000 2.048 1.00 68.19 95 HIS A C 1
ATOM 766 O O . HIS A 1 95 ? -15.673 9.005 1.344 1.00 68.19 95 HIS A O 1
ATOM 772 N N . SER A 1 96 ? -16.057 11.181 1.752 1.00 62.19 96 SER A N 1
ATOM 773 C CA . SER A 1 96 ? -16.832 11.407 0.533 1.00 62.19 96 SER A CA 1
ATOM 774 C C . SER A 1 96 ? -15.976 11.241 -0.727 1.00 62.19 96 SER A C 1
ATOM 776 O O . SER A 1 96 ? -16.414 10.609 -1.690 1.00 62.19 96 SER A O 1
ATOM 778 N N . GLY A 1 97 ? -14.744 11.763 -0.714 1.00 59.09 97 GLY A N 1
ATOM 779 C CA . GLY A 1 97 ? -13.799 11.616 -1.822 1.00 59.09 97 GLY A CA 1
ATOM 780 C C . GLY A 1 97 ? -13.439 10.154 -2.095 1.00 59.09 97 GLY A C 1
ATOM 781 O O . GLY A 1 97 ? -13.544 9.688 -3.228 1.00 59.09 97 GLY A O 1
ATOM 782 N N . ILE A 1 98 ? -13.109 9.388 -1.052 1.00 60.44 98 ILE A N 1
ATOM 783 C CA . ILE A 1 98 ? -12.722 7.982 -1.227 1.00 60.44 98 ILE A CA 1
ATOM 784 C C . ILE A 1 98 ? -13.919 7.064 -1.467 1.00 60.44 98 ILE A C 1
ATOM 786 O O . ILE A 1 98 ? -13.814 6.128 -2.257 1.00 60.44 98 ILE A O 1
ATOM 790 N N . SER A 1 99 ? -15.087 7.343 -0.888 1.00 65.81 99 SER A N 1
ATOM 791 C CA . SER A 1 99 ? -16.307 6.592 -1.226 1.00 65.81 99 SER A CA 1
ATOM 792 C C . SER A 1 99 ? -16.686 6.759 -2.697 1.00 65.81 99 SER A C 1
ATOM 794 O O . SER A 1 99 ? -17.311 5.875 -3.264 1.00 65.81 99 SER A O 1
ATOM 796 N N . SER A 1 100 ? -16.282 7.864 -3.330 1.00 64.75 100 SER A N 1
ATOM 797 C CA . SER A 1 100 ? -16.458 8.063 -4.772 1.00 64.75 100 SER A CA 1
ATOM 798 C C . SER A 1 100 ? -15.395 7.302 -5.577 1.00 64.75 100 SER A C 1
ATOM 800 O O . SER A 1 100 ? -15.715 6.691 -6.591 1.00 64.75 100 SER A O 1
ATOM 802 N N . ALA A 1 101 ? -14.147 7.262 -5.098 1.00 52.34 101 ALA A N 1
ATOM 803 C CA . ALA A 1 101 ? -13.055 6.525 -5.744 1.00 52.34 101 ALA A CA 1
ATOM 804 C C . ALA A 1 101 ? -13.203 4.991 -5.648 1.00 52.34 101 ALA A C 1
ATOM 806 O O . ALA A 1 101 ? -12.825 4.263 -6.560 1.00 52.34 101 ALA A O 1
ATOM 807 N N . THR A 1 102 ? -13.784 4.487 -4.559 1.00 66.88 102 THR A N 1
ATOM 808 C CA . THR A 1 102 ? -13.910 3.043 -4.281 1.00 66.88 102 THR A CA 1
ATOM 809 C C . THR A 1 102 ? -15.099 2.373 -4.973 1.00 66.88 102 THR A C 1
ATOM 811 O O . THR A 1 102 ? -15.181 1.148 -4.963 1.00 66.88 102 THR A O 1
ATOM 814 N N . GLN A 1 103 ? -15.988 3.133 -5.628 1.00 69.19 103 GLN A N 1
ATOM 815 C CA . GLN A 1 103 ? -17.125 2.581 -6.386 1.00 69.19 103 GLN A CA 1
ATOM 816 C C . GLN A 1 103 ? -16.700 1.679 -7.552 1.00 69.19 103 GLN A C 1
ATOM 818 O O . GLN A 1 103 ? -17.473 0.821 -7.972 1.00 69.19 103 GLN A O 1
ATOM 823 N N . PHE A 1 104 ? -15.481 1.852 -8.065 1.00 64.19 104 PHE A N 1
ATOM 824 C CA . PHE A 1 104 ? -15.008 1.157 -9.262 1.00 64.19 104 PHE A CA 1
ATOM 825 C C . PHE A 1 104 ? -14.172 -0.093 -8.965 1.00 64.19 104 PHE A C 1
ATOM 827 O O . PHE A 1 104 ? -14.019 -0.932 -9.851 1.00 64.19 104 PHE A O 1
ATOM 834 N N . GLU A 1 105 ? -13.657 -0.259 -7.739 1.00 71.81 105 GLU A N 1
ATOM 835 C CA . GLU A 1 105 ? -12.784 -1.384 -7.395 1.00 71.81 105 GLU A CA 1
ATOM 836 C C . GLU A 1 105 ? -13.154 -2.030 -6.039 1.00 71.81 105 GLU A C 1
ATOM 838 O O . GLU A 1 105 ? -13.008 -1.405 -4.983 1.00 71.81 105 GLU A O 1
ATOM 843 N N . PRO A 1 106 ? -13.576 -3.313 -6.015 1.00 64.69 106 PRO A N 1
ATOM 844 C CA . PRO A 1 106 ? -14.020 -3.983 -4.789 1.00 64.69 106 PRO A CA 1
ATOM 845 C C . PRO A 1 106 ? -12.897 -4.174 -3.756 1.00 64.69 106 PRO A C 1
ATOM 847 O O . PRO A 1 106 ? -13.163 -4.205 -2.552 1.00 64.69 106 PRO A O 1
ATOM 850 N N . THR A 1 107 ? -11.637 -4.273 -4.194 1.00 61.06 107 THR A N 1
ATOM 851 C CA . THR A 1 107 ? -10.475 -4.348 -3.293 1.00 61.06 107 THR A CA 1
ATOM 852 C C . THR A 1 107 ? -10.310 -3.046 -2.517 1.00 61.06 107 THR A C 1
ATOM 854 O O . THR A 1 107 ? -10.153 -3.064 -1.294 1.00 61.06 107 THR A O 1
ATOM 857 N N . ALA A 1 108 ? -10.407 -1.913 -3.217 1.00 64.50 108 ALA A N 1
ATOM 858 C CA . ALA A 1 108 ? -10.316 -0.590 -2.623 1.00 64.50 108 ALA A CA 1
ATOM 859 C C . ALA A 1 108 ? -11.462 -0.359 -1.626 1.00 64.50 108 ALA A C 1
ATOM 861 O O . ALA A 1 108 ? -11.224 0.131 -0.522 1.00 64.50 108 ALA A O 1
ATOM 862 N N . ALA A 1 109 ? -12.679 -0.807 -1.955 1.00 66.94 109 ALA A N 1
ATOM 863 C CA . ALA A 1 109 ? -13.827 -0.751 -1.050 1.00 66.94 109 ALA A CA 1
ATOM 864 C C . ALA A 1 109 ? -13.597 -1.532 0.260 1.00 66.94 109 ALA A C 1
ATOM 866 O O . ALA A 1 109 ? -13.967 -1.055 1.334 1.00 66.94 109 ALA A O 1
ATOM 867 N N . LEU A 1 110 ? -12.945 -2.700 0.210 1.00 64.25 110 LEU A N 1
ATOM 868 C CA . LEU A 1 110 ? -12.638 -3.497 1.404 1.00 64.25 110 LEU A CA 1
ATOM 869 C C . LEU A 1 110 ? -11.589 -2.821 2.292 1.00 64.25 110 LEU A C 1
ATOM 871 O O . LEU A 1 110 ? -11.790 -2.693 3.501 1.00 64.25 110 LEU A O 1
ATOM 875 N N . VAL A 1 111 ? -10.483 -2.373 1.694 1.00 67.00 111 VAL A N 1
ATOM 876 C CA . VAL A 1 111 ? -9.417 -1.643 2.399 1.00 67.00 111 VAL A CA 1
ATOM 877 C C . VAL A 1 111 ? -9.993 -0.395 3.074 1.00 67.00 111 VAL A C 1
ATOM 879 O O . VAL A 1 111 ? -9.709 -0.112 4.241 1.00 67.00 111 VAL A O 1
ATOM 882 N N . TRP A 1 112 ? -10.877 0.302 2.366 1.00 71.69 112 TRP A N 1
ATOM 883 C CA . TRP A 1 112 ? -11.552 1.490 2.858 1.00 71.69 112 TRP A CA 1
ATOM 884 C C . TRP A 1 112 ? -12.564 1.207 3.971 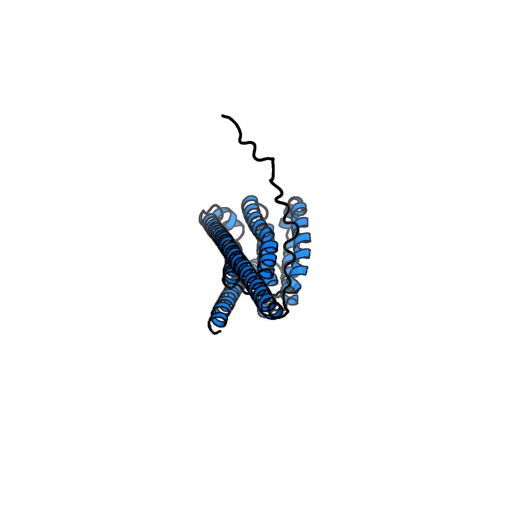1.00 71.69 112 TRP A C 1
ATOM 886 O O . TRP A 1 112 ? -12.572 1.890 4.996 1.00 71.69 112 TRP A O 1
ATOM 896 N N . GLY A 1 113 ? -13.378 0.161 3.825 1.00 69.50 113 GLY A N 1
ATOM 897 C CA . GLY A 1 113 ? -14.325 -0.264 4.854 1.00 69.50 113 GLY A CA 1
ATOM 898 C C . GLY A 1 113 ? -13.626 -0.605 6.171 1.00 69.50 113 GLY A C 1
ATOM 899 O O . GLY A 1 113 ? -14.082 -0.204 7.242 1.00 69.50 113 GLY A O 1
ATOM 900 N N . ILE A 1 114 ? -12.469 -1.272 6.104 1.00 69.31 114 ILE A N 1
ATOM 901 C CA . ILE A 1 114 ? -11.646 -1.557 7.285 1.00 69.31 114 ILE A CA 1
ATOM 902 C C . ILE A 1 114 ? -11.151 -0.254 7.931 1.00 69.31 114 ILE A C 1
ATOM 904 O O . ILE A 1 114 ? -11.199 -0.118 9.157 1.00 69.31 114 ILE A O 1
ATOM 908 N N . LEU A 1 115 ? -10.719 0.718 7.126 1.00 69.44 115 LEU A N 1
ATOM 909 C CA . LEU A 1 115 ? -10.269 2.016 7.621 1.00 69.44 115 LEU A CA 1
ATOM 910 C C . LEU A 1 115 ? -11.370 2.765 8.371 1.00 69.44 115 LEU A C 1
ATOM 912 O O . LEU A 1 115 ? -11.153 3.279 9.469 1.00 69.44 115 LEU A O 1
ATOM 916 N N . LEU A 1 116 ? -12.570 2.787 7.795 1.00 72.19 116 LEU A N 1
ATOM 917 C CA . LEU A 1 116 ? -13.731 3.430 8.392 1.00 72.19 116 LEU A CA 1
ATOM 918 C C . LEU A 1 116 ? -14.098 2.813 9.730 1.00 72.19 116 LEU A C 1
ATOM 920 O O . LEU A 1 116 ? -14.375 3.536 10.684 1.00 72.19 116 LEU A O 1
ATOM 924 N N . VAL A 1 117 ? -14.051 1.486 9.818 1.00 68.31 117 VAL A N 1
ATOM 925 C CA . VAL A 1 117 ? -14.285 0.767 11.070 1.00 68.31 117 VAL A CA 1
ATOM 926 C C . VAL A 1 117 ? -13.254 1.179 12.121 1.00 68.31 117 VAL A C 1
ATOM 928 O O . VAL A 1 117 ? -13.634 1.462 13.257 1.00 68.31 117 VAL A O 1
ATOM 931 N N . VAL A 1 118 ? -11.970 1.280 11.755 1.00 67.75 118 VAL A N 1
ATOM 932 C CA . VAL A 1 118 ? -10.906 1.744 12.663 1.00 67.75 118 VAL A CA 1
ATOM 933 C C . VAL A 1 118 ? -11.172 3.168 13.153 1.00 67.75 118 VAL A C 1
ATOM 935 O O . VAL A 1 118 ? -11.103 3.413 14.357 1.00 67.75 118 VAL A O 1
ATOM 938 N N . ILE A 1 119 ? -11.515 4.088 12.249 1.00 68.19 119 ILE A N 1
ATOM 939 C CA . ILE A 1 119 ? -11.787 5.494 12.571 1.00 68.19 119 ILE A CA 1
ATOM 940 C C . ILE A 1 119 ? -13.033 5.624 13.458 1.00 68.19 119 ILE A C 1
ATOM 942 O O . ILE A 1 119 ? -13.009 6.308 14.477 1.00 68.19 119 ILE A O 1
ATOM 946 N N . GLN A 1 120 ? -14.124 4.933 13.131 1.00 68.50 120 GLN A N 1
ATOM 947 C CA . GLN A 1 120 ? -15.345 4.971 13.939 1.00 68.50 120 GLN A CA 1
ATOM 948 C C . GLN A 1 120 ? -15.131 4.375 15.336 1.00 68.50 120 GLN A C 1
ATOM 950 O O . GLN A 1 120 ? -15.600 4.937 16.328 1.00 68.50 120 GLN A O 1
ATOM 955 N N . LEU A 1 121 ? -14.401 3.259 15.438 1.00 63.69 121 LEU A N 1
ATOM 956 C CA . LEU A 1 121 ? -14.059 2.650 16.726 1.00 63.69 121 LEU A CA 1
ATOM 957 C C . LEU A 1 121 ? -13.147 3.551 17.560 1.00 63.69 121 LEU A C 1
ATOM 959 O O . LEU A 1 121 ? -13.310 3.620 18.780 1.00 63.69 121 LEU A O 1
ATOM 963 N N . SER A 1 122 ? -12.196 4.234 16.924 1.00 65.94 122 SER A N 1
ATOM 964 C CA . SER A 1 122 ? -11.274 5.128 17.616 1.00 65.94 122 SER A CA 1
ATOM 965 C C . SER A 1 122 ? -11.994 6.366 18.160 1.00 65.94 122 SER A C 1
ATOM 967 O O . SER A 1 122 ? -11.835 6.704 19.334 1.00 65.94 122 SER A O 1
ATOM 969 N N . LEU A 1 123 ? -12.895 6.949 17.366 1.00 64.88 123 LEU A N 1
ATOM 970 C CA . LEU A 1 123 ? -13.795 8.035 17.764 1.00 64.88 123 LEU A CA 1
ATOM 971 C C . LEU A 1 123 ? -14.746 7.654 18.896 1.00 64.88 123 LEU A C 1
ATOM 973 O O . LEU A 1 123 ? -14.940 8.430 19.830 1.00 64.88 123 LEU A O 1
ATOM 977 N N . ALA A 1 124 ? -15.314 6.447 18.857 1.00 61.69 124 ALA A N 1
ATOM 978 C CA . ALA A 1 124 ? -16.182 5.953 19.925 1.00 61.69 124 ALA A CA 1
ATOM 979 C C . ALA A 1 124 ? -15.444 5.808 21.272 1.00 61.69 124 ALA A C 1
ATOM 981 O O . ALA A 1 124 ? -16.071 5.855 22.332 1.00 61.69 124 ALA A O 1
ATOM 982 N N . CYS A 1 125 ? -14.117 5.664 21.240 1.00 59.53 125 CYS A N 1
ATOM 983 C CA . CYS A 1 125 ? -13.239 5.631 22.410 1.00 59.53 125 CYS A CA 1
ATOM 984 C C . CYS A 1 125 ? -12.635 7.011 22.764 1.00 59.53 125 CYS A C 1
ATOM 986 O O . CYS A 1 125 ? -11.758 7.081 23.629 1.00 59.53 125 CYS A O 1
ATOM 988 N N . GLY A 1 126 ? -13.108 8.082 22.112 1.00 53.56 126 GLY A N 1
ATOM 989 C CA . GLY A 1 126 ? -12.473 9.382 21.847 1.00 53.56 126 GLY A CA 1
ATOM 990 C C . GLY A 1 126 ? -11.975 10.278 22.987 1.00 53.56 126 GLY A C 1
ATOM 991 O O . GLY A 1 126 ? -11.828 11.472 22.763 1.00 53.56 126 GLY A O 1
ATOM 992 N N . CYS A 1 127 ? -11.666 9.774 24.181 1.00 50.44 127 CYS A N 1
ATOM 993 C CA . CYS A 1 127 ? -11.052 10.600 25.233 1.00 50.44 127 CYS A CA 1
ATOM 994 C C . CYS A 1 127 ? -9.761 10.024 25.827 1.00 50.44 127 CYS A C 1
ATOM 996 O O . CYS A 1 127 ? -9.102 10.710 26.595 1.00 50.44 127 CYS A O 1
ATOM 998 N N . ILE A 1 128 ? -9.383 8.784 25.499 1.00 53.50 128 ILE A N 1
ATOM 999 C CA . ILE A 1 128 ? -8.299 8.082 26.222 1.00 53.50 128 ILE A CA 1
ATOM 1000 C C . ILE A 1 128 ? -7.160 7.647 25.288 1.00 53.50 128 ILE A C 1
ATOM 1002 O O . ILE A 1 128 ? -6.167 7.066 25.713 1.00 53.50 128 ILE A O 1
ATOM 1006 N N . PHE A 1 129 ? -7.286 7.968 23.999 1.00 59.31 129 PHE A N 1
ATOM 1007 C CA . PHE A 1 129 ? -6.423 7.445 22.942 1.00 59.31 129 PHE A CA 1
ATOM 1008 C C . PHE A 1 129 ? -5.860 8.511 22.008 1.00 59.31 129 PHE A C 1
ATOM 1010 O O . PHE A 1 129 ? -5.376 8.137 20.951 1.00 59.31 129 PHE A O 1
ATOM 1017 N N . ALA A 1 130 ? -5.897 9.799 22.363 1.00 62.78 130 ALA A N 1
ATOM 1018 C CA . ALA A 1 130 ? -5.486 10.883 21.462 1.00 62.78 130 ALA A CA 1
ATOM 1019 C C . ALA A 1 130 ? -4.111 10.628 20.809 1.00 62.78 130 ALA A C 1
ATOM 1021 O O . ALA A 1 130 ? -4.043 10.579 19.589 1.00 62.78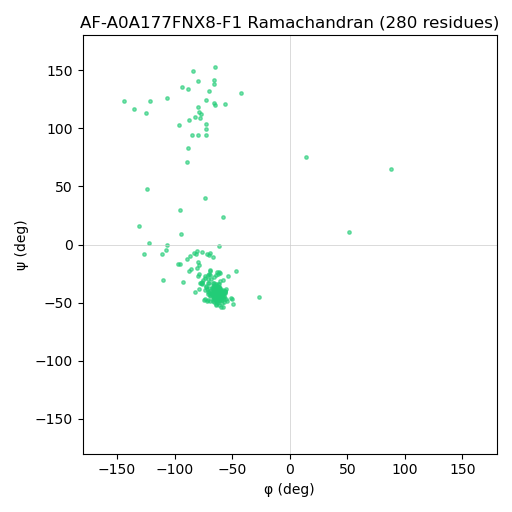 130 ALA A O 1
ATOM 1022 N N . GLU A 1 131 ? -3.074 10.300 21.591 1.00 65.06 131 GLU A N 1
ATOM 1023 C CA . GLU A 1 131 ? -1.726 10.008 21.062 1.00 65.06 131 GLU A CA 1
ATOM 1024 C C . GLU A 1 131 ? -1.679 8.779 20.137 1.00 65.06 131 GLU A C 1
ATOM 1026 O O . GLU A 1 131 ? -1.007 8.772 19.112 1.00 65.06 131 GLU A O 1
ATOM 1031 N N . SER A 1 132 ? -2.389 7.701 20.487 1.00 68.12 132 SER A N 1
ATOM 1032 C CA . SER A 1 132 ? -2.382 6.472 19.678 1.00 68.12 132 SER A CA 1
ATOM 1033 C C . SER A 1 132 ? -3.231 6.613 18.420 1.00 68.12 132 SER A C 1
ATOM 1035 O O . SER A 1 132 ? -2.915 6.022 17.396 1.00 68.12 132 SER A O 1
ATOM 1037 N N . ILE A 1 133 ? -4.311 7.389 18.494 1.00 69.50 133 ILE A N 1
ATOM 1038 C CA . ILE A 1 133 ? -5.144 7.743 17.348 1.00 69.50 133 ILE A CA 1
ATOM 1039 C C . ILE A 1 133 ? -4.359 8.645 16.415 1.00 69.50 133 ILE A C 1
ATOM 1041 O O . ILE A 1 133 ? -4.399 8.416 15.216 1.00 69.50 133 ILE A O 1
ATOM 1045 N N . GLU A 1 134 ? -3.618 9.610 16.945 1.00 73.25 134 GLU A N 1
ATOM 1046 C CA . GLU A 1 134 ? -2.742 10.466 16.158 1.00 73.25 134 GLU A CA 1
ATOM 1047 C C . GLU A 1 134 ? -1.644 9.654 15.467 1.00 73.25 134 GLU A C 1
ATOM 1049 O O . GLU A 1 134 ? -1.433 9.830 14.272 1.00 73.25 134 GLU A O 1
ATOM 1054 N N . GLU A 1 135 ? -1.022 8.683 16.148 1.00 75.56 135 GLU A N 1
ATOM 1055 C CA . GLU A 1 135 ? -0.061 7.789 15.493 1.00 75.56 135 GLU A CA 1
ATOM 1056 C C . GLU A 1 135 ? -0.728 6.916 14.420 1.00 75.56 135 GLU A C 1
ATOM 1058 O O . GLU A 1 135 ? -0.185 6.795 13.323 1.00 75.56 135 GLU A O 1
ATOM 1063 N N . ILE A 1 136 ? -1.911 6.351 14.688 1.00 74.44 136 ILE A N 1
ATOM 1064 C CA . ILE A 1 136 ? -2.673 5.589 13.689 1.00 74.44 136 ILE A CA 1
ATOM 1065 C C . ILE A 1 136 ? -2.991 6.485 12.489 1.00 74.44 136 ILE A C 1
ATOM 1067 O O . ILE A 1 136 ? -2.623 6.1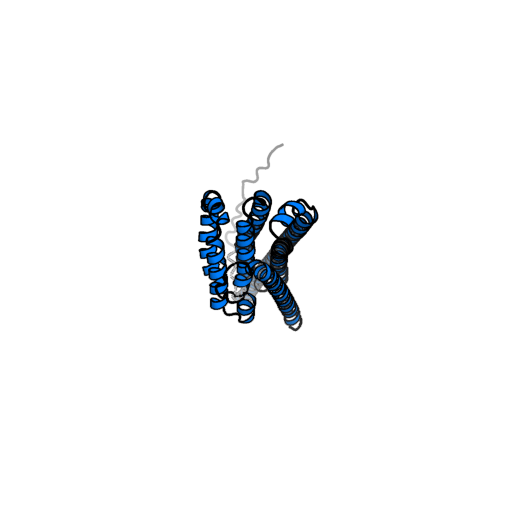32 11.378 1.00 74.44 136 ILE A O 1
ATOM 1071 N N . ILE A 1 137 ? -3.599 7.654 12.696 1.00 76.50 137 ILE A N 1
ATOM 1072 C CA . ILE A 1 137 ? -3.935 8.622 11.643 1.00 76.50 137 ILE A CA 1
ATOM 1073 C C . ILE A 1 137 ? -2.681 9.053 10.881 1.00 76.50 137 ILE A C 1
ATOM 1075 O O . ILE A 1 137 ? -2.720 9.127 9.660 1.00 76.50 137 ILE A O 1
ATOM 1079 N N . SER A 1 138 ? -1.559 9.273 11.566 1.00 80.25 138 SER A N 1
ATOM 1080 C CA . SER A 1 138 ? -0.274 9.588 10.942 1.00 80.25 138 SER A CA 1
ATOM 1081 C C . SER A 1 138 ? 0.207 8.453 10.034 1.00 80.25 138 SER A C 1
ATOM 1083 O O . SER A 1 138 ? 0.629 8.716 8.910 1.00 80.25 138 SER A O 1
ATOM 1085 N N . GLN A 1 139 ? 0.097 7.188 10.464 1.00 76.88 139 GLN A N 1
ATOM 1086 C CA . GLN A 1 139 ? 0.430 6.039 9.612 1.00 76.88 139 GLN A CA 1
ATOM 1087 C C . GLN A 1 139 ? -0.525 5.908 8.421 1.00 76.88 139 GLN A C 1
ATOM 1089 O O . GLN A 1 139 ? -0.082 5.646 7.305 1.00 76.88 139 GLN A O 1
ATOM 1094 N N . LEU A 1 140 ? -1.824 6.123 8.641 1.00 76.50 140 LEU A N 1
ATOM 1095 C CA . LEU A 1 140 ? -2.823 6.114 7.574 1.00 76.50 140 LEU A CA 1
ATOM 1096 C C . LEU A 1 140 ? -2.551 7.223 6.552 1.00 76.50 140 LEU A C 1
ATOM 1098 O O . LEU A 1 140 ? -2.595 6.973 5.352 1.00 76.50 140 LEU A O 1
ATOM 1102 N N . GLY A 1 141 ? -2.201 8.419 7.023 1.00 79.69 141 GLY A N 1
ATOM 1103 C CA . GLY A 1 141 ? -1.826 9.553 6.185 1.00 79.69 141 GLY A CA 1
ATOM 1104 C C . GLY A 1 141 ? -0.541 9.301 5.398 1.00 79.69 141 GLY A C 1
ATOM 1105 O O . GLY A 1 141 ? -0.478 9.638 4.219 1.00 79.69 141 GLY A O 1
ATOM 1106 N N . ALA A 1 142 ? 0.457 8.653 6.006 1.00 80.12 142 ALA A N 1
ATOM 1107 C CA . ALA A 1 142 ? 1.685 8.259 5.317 1.00 80.12 142 ALA A CA 1
ATOM 1108 C C . ALA A 1 142 ? 1.429 7.222 4.213 1.00 80.12 142 ALA A C 1
ATOM 1110 O O . ALA A 1 142 ? 2.048 7.285 3.157 1.00 80.12 142 ALA A O 1
ATOM 1111 N N . LEU A 1 143 ? 0.502 6.281 4.415 1.00 74.50 143 LEU A N 1
ATOM 1112 C CA . LEU A 1 143 ? 0.126 5.367 3.338 1.00 74.50 143 LEU A CA 1
ATOM 1113 C C . LEU A 1 143 ? -0.673 6.084 2.248 1.00 74.50 143 LEU A C 1
ATOM 1115 O O . LEU A 1 143 ? -0.466 5.860 1.059 1.00 74.50 143 LEU A O 1
ATOM 1119 N N . GLN A 1 144 ? -1.584 6.964 2.645 1.00 77.75 144 GLN A N 1
ATOM 1120 C CA . GLN A 1 144 ? -2.384 7.721 1.699 1.00 77.75 144 GLN A CA 1
ATOM 1121 C C . GLN A 1 144 ? -1.514 8.602 0.798 1.00 77.75 144 GLN A C 1
ATOM 1123 O O . GLN A 1 144 ? -1.799 8.713 -0.391 1.00 77.75 144 GLN A O 1
ATOM 1128 N N . SER A 1 145 ? -0.443 9.195 1.331 1.00 82.00 145 SER A N 1
ATOM 1129 C CA . SER A 1 145 ? 0.507 9.948 0.514 1.00 82.00 145 SER A CA 1
ATOM 1130 C C . SER A 1 145 ? 1.324 9.054 -0.420 1.00 82.00 145 SER A C 1
ATOM 1132 O O . SER A 1 145 ? 1.783 9.550 -1.443 1.00 82.00 145 SER A O 1
ATOM 1134 N N . LEU A 1 146 ? 1.466 7.756 -0.126 1.00 80.94 146 LEU A N 1
ATOM 1135 C CA . LEU A 1 146 ? 2.126 6.781 -1.000 1.00 80.94 146 LEU A CA 1
ATOM 1136 C C . LEU A 1 146 ? 1.235 6.316 -2.160 1.00 80.94 146 LEU A C 1
ATOM 1138 O O . LEU A 1 146 ? 1.755 6.078 -3.247 1.00 80.94 146 LEU A O 1
ATOM 1142 N N . LEU A 1 147 ? -0.086 6.220 -1.972 1.00 78.50 147 LEU A N 1
ATOM 1143 C CA . LEU A 1 147 ? -1.016 5.679 -2.979 1.00 78.50 147 LEU A CA 1
ATOM 1144 C C . LEU A 1 147 ? -0.873 6.293 -4.388 1.00 78.50 147 LEU A C 1
ATOM 1146 O O . LEU A 1 147 ? -0.773 5.515 -5.336 1.00 78.50 147 LEU A O 1
ATOM 1150 N N . PRO A 1 148 ? -0.789 7.628 -4.567 1.00 81.31 148 PRO A N 1
ATOM 1151 C CA . PRO A 1 148 ? -0.626 8.218 -5.896 1.00 81.31 148 PRO A CA 1
ATOM 1152 C C . PRO A 1 148 ? 0.673 7.790 -6.588 1.00 81.31 148 PRO A C 1
ATOM 1154 O O . PRO A 1 148 ? 0.707 7.632 -7.806 1.00 81.31 148 PRO A O 1
ATOM 1157 N N . PHE A 1 149 ? 1.749 7.591 -5.820 1.00 83.19 149 PHE A N 1
ATOM 1158 C CA . PHE A 1 149 ? 3.023 7.116 -6.361 1.00 83.19 149 PHE A CA 1
ATOM 1159 C C . PHE A 1 149 ? 2.919 5.653 -6.782 1.00 83.19 149 PHE A C 1
ATOM 1161 O O . PHE A 1 149 ? 3.346 5.306 -7.877 1.00 83.19 149 PHE A O 1
ATOM 1168 N N . LEU A 1 150 ? 2.273 4.822 -5.962 1.00 82.75 150 LEU A N 1
ATOM 1169 C CA . LEU A 1 150 ? 2.039 3.414 -6.276 1.00 82.75 150 LEU A CA 1
ATOM 1170 C C . LEU A 1 150 ? 1.186 3.247 -7.544 1.00 82.75 150 LEU A C 1
ATOM 1172 O O . LEU A 1 150 ? 1.507 2.418 -8.394 1.00 82.75 150 LEU A O 1
ATOM 1176 N N . GLU A 1 151 ? 0.134 4.053 -7.699 1.00 83.19 151 GLU A N 1
ATOM 1177 C CA . GLU A 1 151 ? -0.725 4.056 -8.889 1.00 83.19 151 GLU A CA 1
ATOM 1178 C C . GLU A 1 151 ? 0.041 4.501 -10.142 1.00 83.19 151 GLU A C 1
ATOM 1180 O O . GLU A 1 151 ? -0.014 3.844 -11.186 1.00 83.19 151 GLU A O 1
ATOM 1185 N N . ARG A 1 152 ? 0.818 5.584 -10.030 1.00 86.44 152 ARG A N 1
ATOM 1186 C CA . ARG A 1 152 ? 1.670 6.067 -11.119 1.00 86.44 152 ARG A CA 1
ATOM 1187 C C . ARG A 1 152 ? 2.681 5.004 -11.548 1.00 86.44 152 ARG A C 1
ATOM 1189 O O . ARG A 1 152 ? 2.825 4.744 -12.742 1.00 86.44 152 ARG A O 1
ATOM 1196 N N . ASP A 1 153 ? 3.369 4.389 -10.594 1.00 84.06 153 ASP A N 1
ATOM 1197 C CA . ASP A 1 153 ? 4.436 3.429 -10.871 1.00 84.06 153 ASP A CA 1
ATOM 1198 C C . ASP A 1 153 ? 3.864 2.109 -11.429 1.00 84.06 153 ASP A C 1
ATOM 1200 O O . ASP A 1 153 ? 4.451 1.515 -12.335 1.00 84.06 153 ASP A O 1
ATOM 1204 N N . LEU A 1 154 ? 2.659 1.700 -11.008 1.00 82.81 154 LEU A N 1
ATOM 1205 C CA . LEU A 1 154 ? 1.897 0.627 -11.663 1.00 82.81 154 LEU A CA 1
ATOM 1206 C C . LEU A 1 154 ? 1.603 0.933 -13.135 1.00 82.81 154 LEU A C 1
ATOM 1208 O O . LEU A 1 154 ? 1.763 0.062 -13.992 1.00 82.81 154 LEU A O 1
ATOM 1212 N N . GLY A 1 155 ? 1.184 2.166 -13.431 1.00 85.38 155 GLY A N 1
ATOM 1213 C CA . GLY A 1 155 ? 0.920 2.615 -14.797 1.00 85.38 155 GLY A CA 1
ATOM 1214 C C . GLY A 1 155 ? 2.176 2.631 -15.673 1.00 85.38 155 GLY A C 1
ATOM 1215 O O . GLY A 1 155 ? 2.107 2.322 -16.865 1.00 85.38 155 GLY A O 1
ATOM 1216 N N . LEU A 1 156 ? 3.337 2.939 -15.087 1.00 86.44 156 LEU A N 1
ATOM 1217 C CA . LEU A 1 156 ? 4.628 2.937 -15.780 1.00 86.44 156 LEU A CA 1
ATOM 1218 C C . LEU A 1 156 ? 5.184 1.524 -16.005 1.00 86.44 156 LEU A C 1
ATOM 1220 O O . LEU A 1 156 ? 5.821 1.277 -17.036 1.00 86.44 156 LEU A O 1
ATOM 1224 N N . TYR A 1 157 ? 4.930 0.594 -15.079 1.00 88.75 157 TYR A N 1
ATOM 1225 C CA . TYR A 1 157 ? 5.530 -0.745 -15.069 1.00 88.75 157 TYR A CA 1
ATOM 1226 C C . TYR A 1 157 ? 4.516 -1.908 -15.046 1.00 88.75 157 TYR A C 1
ATOM 1228 O O . TYR A 1 157 ? 4.735 -2.891 -14.334 1.00 88.75 157 TYR A O 1
ATOM 1236 N N . PRO A 1 158 ? 3.467 -1.920 -15.896 1.00 84.69 158 PRO A N 1
ATOM 1237 C CA . PRO A 1 158 ? 2.368 -2.892 -15.805 1.00 84.69 158 PRO A CA 1
ATOM 1238 C C . PRO A 1 158 ? 2.775 -4.344 -16.111 1.00 84.69 158 PRO A C 1
ATOM 1240 O O . PRO A 1 158 ? 1.992 -5.271 -15.931 1.00 84.69 158 PRO A O 1
ATOM 1243 N N . LYS A 1 159 ? 3.991 -4.568 -16.627 1.00 89.00 159 LYS A N 1
ATOM 1244 C CA . LYS A 1 159 ? 4.504 -5.895 -17.011 1.00 89.00 159 LYS A CA 1
ATOM 1245 C C . LYS A 1 159 ? 5.568 -6.435 -16.053 1.00 89.00 159 LYS A C 1
ATOM 1247 O O . LYS A 1 159 ? 6.026 -7.566 -16.235 1.00 89.00 159 LYS A O 1
ATOM 1252 N N . ILE A 1 160 ? 5.989 -5.647 -15.064 1.00 88.44 160 ILE A N 1
ATOM 1253 C CA . ILE A 1 160 ? 7.106 -6.000 -14.189 1.00 88.44 160 ILE A CA 1
ATOM 1254 C C . ILE A 1 160 ? 6.564 -6.635 -12.910 1.00 88.44 160 ILE A C 1
ATOM 1256 O O . ILE A 1 160 ? 6.100 -5.964 -11.995 1.00 88.44 160 ILE A O 1
ATOM 1260 N N . LYS A 1 161 ? 6.660 -7.966 -12.842 1.00 86.50 161 LYS A N 1
ATOM 1261 C CA . LYS A 1 161 ? 6.113 -8.764 -11.733 1.00 86.50 161 LYS A CA 1
ATOM 1262 C C . LYS A 1 161 ? 6.708 -8.425 -10.368 1.00 86.50 161 LYS A C 1
ATOM 1264 O O . LYS A 1 161 ? 6.021 -8.586 -9.371 1.00 86.50 161 LYS A O 1
ATOM 1269 N N . SER A 1 162 ? 7.975 -8.014 -10.301 1.00 86.50 162 SER A N 1
ATOM 1270 C CA . SER A 1 162 ? 8.601 -7.647 -9.024 1.00 86.50 162 SER A CA 1
ATOM 1271 C C . SER A 1 162 ? 7.904 -6.444 -8.391 1.00 86.50 162 SER A C 1
ATOM 1273 O O . SER A 1 162 ? 7.598 -6.488 -7.207 1.00 86.50 162 SER A O 1
ATOM 1275 N N . VAL A 1 163 ? 7.570 -5.430 -9.194 1.00 87.38 163 VAL A N 1
ATOM 1276 C CA . VAL A 1 163 ? 6.847 -4.228 -8.752 1.00 87.38 163 VAL A CA 1
ATOM 1277 C C . VAL A 1 163 ? 5.444 -4.595 -8.257 1.00 87.38 163 VAL A C 1
ATOM 1279 O O . VAL A 1 163 ? 5.047 -4.176 -7.174 1.00 87.38 163 VAL A O 1
ATOM 1282 N N . GLU A 1 164 ? 4.725 -5.446 -8.996 1.00 86.19 164 GLU A N 1
ATOM 1283 C CA . GLU A 1 164 ? 3.395 -5.941 -8.604 1.00 86.19 164 GLU A CA 1
ATOM 1284 C C . GLU A 1 164 ? 3.427 -6.718 -7.274 1.00 86.19 164 GLU A C 1
ATOM 1286 O O . GLU A 1 164 ? 2.578 -6.515 -6.405 1.00 86.19 164 GLU A O 1
ATOM 1291 N N . LEU A 1 165 ? 4.416 -7.600 -7.088 1.00 85.62 165 LEU A N 1
ATOM 1292 C CA . LEU A 1 165 ? 4.562 -8.389 -5.862 1.00 85.62 165 LEU A CA 1
ATOM 1293 C C . LEU A 1 165 ? 4.903 -7.515 -4.651 1.00 85.62 165 LEU A C 1
ATOM 1295 O O . LEU A 1 165 ? 4.291 -7.693 -3.597 1.00 85.62 165 LEU A O 1
ATOM 1299 N N . SER A 1 166 ? 5.831 -6.568 -4.802 1.00 87.19 166 SER A N 1
ATOM 1300 C CA . SER A 1 166 ? 6.192 -5.634 -3.729 1.00 87.19 166 SER A CA 1
ATOM 1301 C C . SER A 1 166 ? 5.013 -4.739 -3.351 1.00 87.19 166 SER A C 1
ATOM 1303 O O . SER A 1 166 ? 4.718 -4.571 -2.171 1.00 87.19 166 SER A O 1
ATOM 1305 N N . LEU A 1 167 ? 4.266 -4.238 -4.339 1.00 85.31 167 LEU A N 1
ATOM 1306 C CA . LEU A 1 167 ? 3.057 -3.459 -4.087 1.00 85.31 167 LEU A CA 1
ATOM 1307 C C . LEU A 1 167 ? 2.028 -4.249 -3.277 1.00 85.31 167 LEU A C 1
ATOM 1309 O O . LEU A 1 167 ? 1.403 -3.746 -2.343 1.00 85.31 167 LEU A O 1
ATOM 1313 N N . ARG A 1 168 ? 1.836 -5.510 -3.644 1.00 85.06 168 ARG A N 1
ATOM 1314 C CA . ARG A 1 168 ? 0.877 -6.369 -2.973 1.00 85.06 168 ARG A CA 1
ATOM 1315 C C . ARG A 1 168 ? 1.272 -6.657 -1.525 1.00 85.06 168 ARG A C 1
ATOM 1317 O O . ARG A 1 168 ? 0.385 -6.702 -0.675 1.00 85.06 168 ARG A O 1
ATOM 1324 N N . ALA A 1 169 ? 2.565 -6.818 -1.244 1.00 86.62 169 ALA A N 1
ATOM 1325 C CA . ALA A 1 169 ? 3.071 -6.966 0.120 1.00 86.62 169 ALA A CA 1
ATOM 1326 C C . ALA A 1 169 ? 2.706 -5.744 0.985 1.00 86.62 169 ALA A C 1
ATOM 1328 O O . ALA A 1 169 ? 2.103 -5.914 2.044 1.00 86.62 169 ALA A O 1
ATOM 1329 N N . ILE A 1 170 ? 2.900 -4.527 0.457 1.00 86.44 170 ILE A N 1
ATOM 1330 C CA . ILE A 1 170 ? 2.514 -3.266 1.121 1.00 86.44 170 ILE A CA 1
ATOM 1331 C C . ILE A 1 170 ? 1.020 -3.261 1.486 1.00 86.44 170 ILE A C 1
ATOM 1333 O O . ILE A 1 170 ? 0.652 -2.934 2.618 1.00 86.44 170 ILE A O 1
ATOM 1337 N N . PHE A 1 171 ? 0.138 -3.649 0.557 1.00 84.00 171 PHE A N 1
ATOM 1338 C CA . PHE A 1 171 ? -1.303 -3.712 0.833 1.00 84.00 171 PHE A CA 1
ATOM 1339 C C . PHE A 1 171 ? -1.672 -4.800 1.845 1.00 84.00 171 PHE A C 1
ATOM 1341 O O . PHE A 1 171 ? -2.530 -4.579 2.703 1.00 84.00 171 PHE A O 1
ATOM 1348 N N . GLU A 1 172 ? -1.053 -5.980 1.763 1.00 84.31 172 GLU A N 1
ATOM 1349 C CA . GLU A 1 172 ? -1.294 -7.057 2.725 1.00 84.31 172 GLU A CA 1
ATOM 1350 C C . GLU A 1 172 ? -0.902 -6.629 4.147 1.00 84.31 172 GLU A C 1
ATOM 1352 O O . GLU A 1 172 ? -1.686 -6.844 5.079 1.00 84.31 172 GLU A O 1
ATOM 1357 N N . ASP A 1 173 ? 0.245 -5.971 4.295 1.00 84.81 173 ASP A N 1
ATOM 1358 C CA . ASP A 1 173 ? 0.762 -5.469 5.568 1.00 84.81 173 ASP A CA 1
ATOM 1359 C C . ASP A 1 173 ? -0.086 -4.349 6.147 1.00 84.81 173 ASP A C 1
ATOM 1361 O O . ASP A 1 173 ? -0.336 -4.304 7.355 1.00 84.81 173 ASP A O 1
ATOM 1365 N N . TYR A 1 174 ? -0.609 -3.484 5.285 1.00 81.62 174 TYR A N 1
ATOM 1366 C CA . TYR A 1 174 ? -1.555 -2.468 5.701 1.00 81.62 174 TYR A CA 1
ATOM 1367 C C . TYR A 1 174 ? -2.857 -3.063 6.244 1.00 81.62 174 TYR A C 1
ATOM 1369 O O . TYR A 1 174 ? -3.328 -2.673 7.315 1.00 81.62 174 TYR A O 1
ATOM 1377 N N . ILE A 1 175 ? -3.429 -4.046 5.543 1.00 81.38 175 ILE A N 1
ATOM 1378 C CA . ILE A 1 175 ? -4.631 -4.736 6.022 1.00 81.38 175 ILE A CA 1
ATOM 1379 C C . ILE A 1 175 ? -4.339 -5.407 7.369 1.00 81.38 175 ILE A C 1
ATOM 1381 O O . ILE A 1 175 ? -5.160 -5.321 8.285 1.00 81.38 175 ILE A O 1
ATOM 1385 N N . ASP A 1 176 ? -3.170 -6.032 7.528 1.00 82.25 176 ASP A N 1
ATOM 1386 C CA . ASP A 1 176 ? -2.776 -6.649 8.797 1.00 82.25 176 ASP A CA 1
ATOM 1387 C C . ASP A 1 176 ? -2.624 -5.622 9.919 1.00 82.25 176 ASP A C 1
ATOM 1389 O O . ASP A 1 176 ? -3.109 -5.855 11.030 1.00 82.25 176 ASP A O 1
ATOM 1393 N N . PHE A 1 177 ? -2.036 -4.461 9.630 1.00 82.50 177 PHE A N 1
ATOM 1394 C CA . PHE A 1 177 ? -1.959 -3.341 10.562 1.00 82.50 177 PHE A CA 1
ATOM 1395 C C . PHE A 1 177 ? -3.355 -2.910 11.032 1.00 82.50 177 PHE A C 1
ATOM 1397 O O . PHE A 1 177 ? -3.619 -2.847 12.238 1.00 82.50 177 PHE A O 1
ATOM 1404 N N . CYS A 1 178 ? -4.293 -2.700 10.106 1.00 80.19 178 CYS A N 1
ATOM 1405 C CA . CYS A 1 178 ? -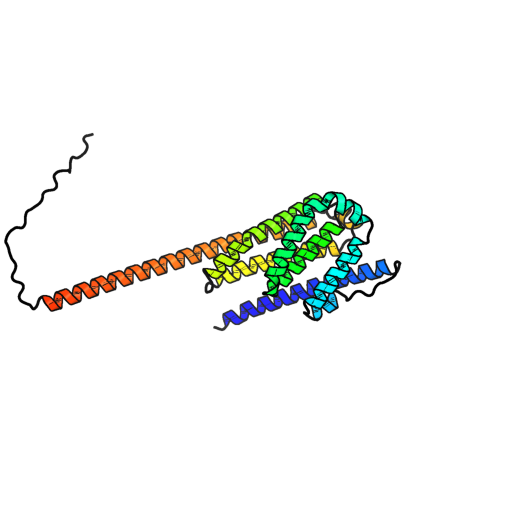5.662 -2.340 10.460 1.00 80.19 178 CYS A CA 1
ATOM 1406 C C . CYS A 1 178 ? -6.376 -3.450 11.248 1.00 80.19 178 CYS A C 1
ATOM 1408 O O . CYS A 1 178 ? -7.050 -3.172 12.243 1.00 80.19 178 CYS A O 1
ATOM 1410 N N . LEU A 1 179 ? -6.198 -4.719 10.870 1.00 80.56 179 LEU A N 1
ATOM 1411 C CA . LEU A 1 179 ? -6.773 -5.861 11.584 1.00 80.56 179 LEU A CA 1
ATOM 1412 C C . LEU A 1 179 ? -6.233 -5.987 13.012 1.00 80.56 179 LEU A C 1
ATOM 1414 O O . LEU A 1 179 ? -6.990 -6.347 13.917 1.00 80.56 179 LEU A O 1
ATOM 1418 N N . VAL A 1 180 ? -4.953 -5.684 13.248 1.00 81.81 180 VAL A N 1
ATOM 1419 C CA . VAL A 1 180 ? -4.369 -5.638 14.598 1.00 81.81 180 VAL A CA 1
ATOM 1420 C C . VAL A 1 180 ? -5.083 -4.593 15.452 1.00 81.81 180 VAL A C 1
ATOM 1422 O O . VAL A 1 180 ? -5.463 -4.897 16.589 1.00 81.81 180 VAL A O 1
ATOM 1425 N N . ILE A 1 181 ? -5.328 -3.401 14.900 1.00 76.25 181 ILE A N 1
ATOM 1426 C CA . ILE A 1 181 ? -6.060 -2.331 15.587 1.00 76.25 181 ILE A CA 1
ATOM 1427 C C . ILE A 1 181 ? -7.481 -2.797 15.919 1.00 76.25 181 ILE A C 1
ATOM 1429 O O . ILE A 1 181 ? -7.882 -2.773 17.085 1.00 76.25 181 ILE A O 1
ATOM 1433 N N . VAL A 1 182 ? -8.219 -3.307 14.927 1.00 74.31 182 VAL A N 1
ATOM 1434 C CA . VAL A 1 182 ? -9.599 -3.785 15.111 1.00 74.31 182 VAL A CA 1
ATOM 1435 C C . VAL A 1 182 ? -9.664 -4.915 16.140 1.00 74.31 182 VAL A C 1
ATOM 1437 O O . VAL A 1 182 ? -10.488 -4.864 17.053 1.00 74.31 182 VAL A O 1
ATOM 1440 N N . ARG A 1 183 ? -8.772 -5.914 16.069 1.00 78.56 183 ARG A N 1
ATOM 1441 C CA . ARG A 1 183 ? -8.694 -7.011 17.055 1.00 78.56 183 ARG A CA 1
ATOM 1442 C C . ARG A 1 183 ? -8.492 -6.504 18.464 1.00 78.56 183 ARG A C 1
ATOM 1444 O O . ARG A 1 183 ? -9.101 -7.030 19.401 1.00 78.56 183 ARG A O 1
ATOM 1451 N N . HIS A 1 184 ? -7.592 -5.542 18.622 1.00 73.00 184 HIS A N 1
ATOM 1452 C CA . HIS A 1 184 ? -7.275 -5.014 19.931 1.00 73.00 184 HIS A CA 1
ATOM 1453 C C . HIS A 1 184 ? -8.482 -4.274 20.515 1.00 73.00 184 HIS A C 1
ATOM 1455 O O . HIS A 1 184 ? -8.889 -4.564 21.644 1.00 73.00 184 HIS A O 1
ATOM 1461 N N . LEU A 1 185 ? -9.110 -3.410 19.714 1.00 69.12 185 LEU A N 1
ATOM 1462 C CA . LEU A 1 185 ? -10.321 -2.681 20.092 1.00 69.12 185 LEU A CA 1
ATOM 1463 C C . LEU A 1 185 ? -11.503 -3.629 20.369 1.00 69.12 185 LEU A C 1
ATOM 1465 O O . LEU A 1 185 ? -12.285 -3.390 21.286 1.00 69.12 185 LEU A O 1
ATOM 1469 N N . ALA A 1 186 ? -11.601 -4.753 19.655 1.00 68.88 186 ALA A N 1
ATOM 1470 C CA . ALA A 1 186 ? -12.672 -5.734 19.830 1.00 68.88 186 ALA A CA 1
ATOM 1471 C C . ALA A 1 186 ? -12.527 -6.632 21.070 1.00 68.88 186 ALA A C 1
ATOM 1473 O O . ALA A 1 186 ? -13.518 -7.079 21.670 1.00 68.88 186 ALA A O 1
ATOM 1474 N N . ARG A 1 187 ? -11.291 -6.953 21.473 1.00 70.19 187 ARG A N 1
ATOM 1475 C CA . ARG A 1 187 ? -11.049 -7.892 22.578 1.00 70.19 187 ARG A CA 1
ATOM 1476 C C . ARG A 1 187 ? -11.388 -7.302 23.942 1.00 70.19 187 ARG A C 1
ATOM 1478 O O . ARG A 1 187 ? -11.923 -8.042 24.774 1.00 70.19 187 ARG A O 1
ATOM 1485 N N . LYS A 1 188 ? -11.135 -6.013 24.176 1.00 60.44 188 LYS A N 1
ATOM 1486 C CA . LYS A 1 188 ? -11.299 -5.382 25.492 1.00 60.44 188 LYS A CA 1
ATOM 1487 C C . LYS A 1 188 ? -12.302 -4.222 25.408 1.00 60.44 188 LYS A C 1
ATOM 1489 O O . LYS A 1 188 ? -12.101 -3.329 24.604 1.00 60.44 188 LYS A O 1
ATOM 1494 N N . PRO A 1 189 ? -13.395 -4.212 26.196 1.00 57.41 189 PRO A N 1
ATOM 1495 C CA . PRO A 1 189 ? -14.285 -3.055 26.245 1.00 57.41 189 PRO A CA 1
ATOM 1496 C C . PRO A 1 189 ? -13.541 -1.847 26.829 1.00 57.41 189 PRO A C 1
ATOM 1498 O O . PRO A 1 189 ? -12.635 -2.028 27.640 1.00 57.41 189 PRO A O 1
ATOM 1501 N N . VAL A 1 190 ? -13.970 -0.643 26.439 1.00 56.06 190 VAL A N 1
ATOM 1502 C CA . VAL A 1 190 ? -13.431 0.699 26.763 1.00 56.06 190 VAL A CA 1
ATOM 1503 C C . VAL A 1 190 ? -12.673 0.798 28.098 1.00 56.06 190 VAL A C 1
ATOM 1505 O O . VAL A 1 190 ? -11.563 1.303 28.118 1.00 56.06 190 VAL A O 1
ATOM 1508 N N . TRP A 1 191 ? -13.186 0.236 29.195 1.00 52.34 191 TRP A N 1
ATOM 1509 C CA . TRP A 1 191 ? -12.531 0.259 30.514 1.00 52.34 191 TRP A CA 1
ATOM 1510 C C . TRP A 1 191 ? -11.265 -0.609 30.656 1.00 52.34 191 TRP A C 1
ATOM 1512 O O . TRP A 1 191 ? -10.295 -0.207 31.293 1.00 52.34 191 TRP A O 1
ATOM 1522 N N . ALA A 1 192 ? -11.230 -1.794 30.043 1.00 53.28 192 ALA A N 1
ATOM 1523 C CA . ALA A 1 192 ? -10.044 -2.651 30.033 1.00 53.28 192 ALA A CA 1
ATOM 1524 C C . ALA A 1 192 ? -9.008 -2.198 28.990 1.00 53.28 192 ALA A C 1
ATOM 1526 O O . ALA A 1 192 ? -7.859 -2.640 29.066 1.00 53.28 192 ALA A O 1
ATOM 1527 N N . LEU A 1 193 ? -9.401 -1.335 28.044 1.00 52.88 193 LEU A N 1
ATOM 1528 C CA . LEU A 1 193 ? -8.499 -0.695 27.088 1.00 52.88 193 LEU A CA 1
ATOM 1529 C C . LEU A 1 193 ? -7.632 0.348 27.792 1.00 52.88 193 LEU A C 1
ATOM 1531 O O . LEU A 1 193 ? -6.422 0.239 27.690 1.00 52.88 193 LEU A O 1
ATOM 1535 N N . ILE A 1 194 ? -8.200 1.232 28.620 1.00 56.00 194 ILE A N 1
ATOM 1536 C CA . ILE A 1 194 ? -7.440 2.229 29.410 1.00 56.00 194 ILE A CA 1
ATOM 1537 C C . ILE A 1 194 ? -6.293 1.571 30.189 1.00 56.00 194 ILE A C 1
ATOM 1539 O O . ILE A 1 194 ? -5.155 2.027 30.152 1.00 56.00 194 ILE A O 1
ATOM 1543 N N . ARG A 1 195 ? -6.580 0.444 30.858 1.00 58.59 195 ARG A N 1
ATOM 1544 C CA . ARG A 1 195 ? -5.607 -0.255 31.710 1.00 58.59 195 ARG A CA 1
ATOM 1545 C C . ARG A 1 195 ? -4.593 -1.108 30.942 1.00 58.59 195 ARG A C 1
ATOM 1547 O O . A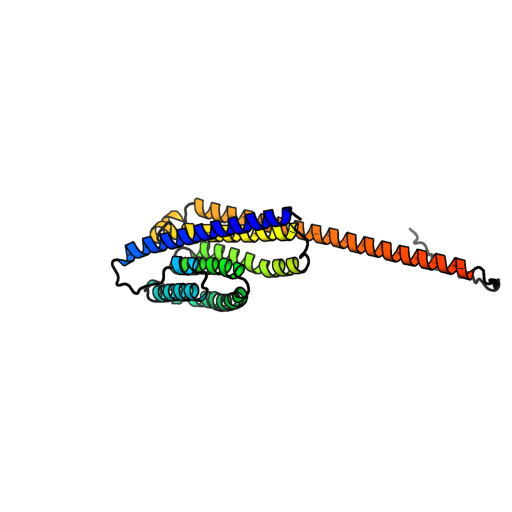RG A 1 195 ? -3.537 -1.409 31.478 1.00 58.59 195 ARG A O 1
ATOM 1554 N N . ASN A 1 196 ? -4.927 -1.575 29.737 1.00 52.38 196 ASN A N 1
ATOM 1555 C CA . ASN A 1 196 ? -4.073 -2.499 28.981 1.00 52.38 196 ASN A CA 1
ATOM 1556 C C . ASN A 1 196 ? -3.443 -1.885 27.731 1.00 52.38 196 ASN A C 1
ATOM 1558 O O . ASN A 1 196 ? -2.602 -2.541 27.135 1.00 52.38 196 ASN A O 1
ATOM 1562 N N . PHE A 1 197 ? -3.798 -0.672 27.315 1.00 53.00 197 PHE A N 1
ATOM 1563 C CA . PHE A 1 197 ? -3.127 -0.010 26.190 1.00 53.00 197 PHE A CA 1
ATOM 1564 C C . PHE A 1 197 ? -1.780 0.606 26.576 1.00 53.00 197 PHE A C 1
ATOM 1566 O O . PHE A 1 197 ? -0.934 0.825 25.714 1.00 53.00 197 PHE A O 1
ATOM 1573 N N . THR A 1 198 ? -1.540 0.806 27.874 1.00 53.75 198 THR A N 1
ATOM 1574 C CA . THR A 1 198 ? -0.190 0.988 28.424 1.00 53.75 198 THR A CA 1
ATOM 1575 C C . THR A 1 198 ? 0.628 -0.305 28.381 1.00 53.75 198 THR A C 1
ATOM 1577 O O . THR A 1 198 ? 1.835 -0.273 28.608 1.00 53.75 198 THR A O 1
ATOM 1580 N N . SER A 1 199 ? 0.015 -1.454 28.056 1.00 61.06 199 SER A N 1
ATOM 1581 C CA . SER A 1 199 ? 0.772 -2.677 27.816 1.00 61.06 199 SER A CA 1
ATOM 1582 C C . SER A 1 199 ? 1.624 -2.494 26.567 1.00 61.06 199 SER A C 1
ATOM 1584 O O . SER A 1 199 ? 1.120 -2.288 25.459 1.00 61.06 199 SER A O 1
ATOM 1586 N N . SER A 1 200 ? 2.930 -2.653 26.754 1.00 69.44 200 SER A N 1
ATOM 1587 C CA . SER A 1 200 ? 3.951 -2.695 25.709 1.00 69.44 200 SER A CA 1
ATOM 1588 C C . SER A 1 200 ? 3.588 -3.611 24.532 1.00 69.44 200 SER A C 1
ATOM 1590 O O . SER A 1 200 ? 4.072 -3.395 23.426 1.00 69.44 200 SER A O 1
ATOM 1592 N N . SER A 1 201 ? 2.701 -4.594 24.712 1.00 77.75 201 SER A N 1
ATOM 1593 C CA . SER A 1 201 ? 2.306 -5.555 23.676 1.00 77.75 201 SER A CA 1
ATOM 1594 C C . SER A 1 201 ? 1.649 -4.926 22.437 1.00 77.75 201 SER A C 1
ATOM 1596 O O . SER A 1 201 ? 2.014 -5.285 21.317 1.00 77.75 201 SER A O 1
ATOM 1598 N N . LEU A 1 202 ? 0.713 -3.977 22.576 1.00 75.31 202 LEU A N 1
ATOM 1599 C CA . LEU A 1 202 ? 0.094 -3.376 21.386 1.00 75.31 202 LEU A CA 1
ATOM 1600 C C . LEU A 1 202 ? 1.057 -2.429 20.684 1.00 75.31 202 LEU A C 1
ATOM 1602 O O . LEU A 1 202 ? 1.219 -2.530 19.473 1.00 75.31 202 LEU A O 1
ATOM 1606 N N . ARG A 1 203 ? 1.716 -1.546 21.443 1.00 78.12 203 ARG A N 1
ATOM 1607 C CA . ARG A 1 203 ? 2.706 -0.617 20.887 1.00 78.12 203 ARG A CA 1
ATOM 1608 C C . ARG A 1 203 ? 3.805 -1.374 20.147 1.00 78.12 203 ARG A C 1
ATOM 1610 O O . ARG A 1 203 ? 4.161 -0.990 19.046 1.00 78.12 203 ARG A O 1
ATOM 1617 N N . THR A 1 204 ? 4.282 -2.494 20.692 1.00 84.00 204 THR A N 1
ATOM 1618 C CA . THR A 1 204 ? 5.268 -3.344 20.004 1.00 84.00 204 THR A CA 1
ATOM 1619 C C . THR A 1 204 ? 4.701 -4.033 18.769 1.00 84.00 204 THR A C 1
ATOM 1621 O O . THR A 1 204 ? 5.411 -4.131 17.777 1.00 84.00 204 THR A O 1
ATOM 1624 N N . THR A 1 205 ? 3.442 -4.480 18.780 1.00 84.25 205 THR A N 1
ATOM 1625 C CA . THR A 1 205 ? 2.822 -5.102 17.595 1.00 84.25 205 THR A CA 1
ATOM 1626 C C . THR A 1 205 ? 2.589 -4.079 16.483 1.00 84.25 205 THR A C 1
ATOM 1628 O O . THR A 1 205 ? 2.928 -4.347 15.336 1.00 84.25 205 THR A O 1
ATOM 1631 N N . LEU A 1 206 ? 2.076 -2.891 16.820 1.00 81.12 206 LEU A N 1
ATOM 1632 C CA . LEU A 1 206 ? 1.900 -1.784 15.876 1.00 81.12 206 LEU A CA 1
ATOM 1633 C C . LEU A 1 206 ? 3.242 -1.296 15.344 1.00 81.12 206 LEU A C 1
ATOM 1635 O O . LEU A 1 206 ? 3.383 -1.122 14.141 1.00 81.12 206 LEU A O 1
ATOM 1639 N N . LYS A 1 207 ? 4.243 -1.148 16.219 1.00 85.56 207 LYS A N 1
ATOM 1640 C CA . LYS A 1 207 ? 5.603 -0.788 15.818 1.00 85.56 207 LYS A CA 1
ATOM 1641 C C . LYS A 1 207 ? 6.196 -1.828 14.869 1.00 85.56 207 LYS A C 1
ATOM 1643 O O . LYS A 1 207 ? 6.705 -1.451 13.831 1.00 85.56 207 LYS A O 1
ATOM 1648 N N . LYS A 1 208 ? 6.053 -3.125 15.161 1.00 89.38 208 LYS A N 1
ATOM 1649 C CA . LYS A 1 208 ? 6.501 -4.198 14.257 1.00 89.38 208 LYS A CA 1
ATOM 1650 C C . LYS A 1 208 ? 5.804 -4.145 12.900 1.00 89.38 208 LYS A C 1
ATOM 1652 O O . LYS A 1 208 ? 6.473 -4.274 11.886 1.00 89.38 208 LYS A O 1
ATOM 1657 N N . ALA A 1 209 ? 4.485 -3.954 12.876 1.00 84.94 209 ALA A N 1
ATOM 1658 C CA . ALA A 1 209 ? 3.732 -3.839 11.629 1.00 84.94 209 ALA A CA 1
ATOM 1659 C C . ALA A 1 209 ? 4.145 -2.592 10.826 1.00 84.94 209 ALA A C 1
ATOM 1661 O O . ALA A 1 209 ? 4.306 -2.667 9.615 1.00 84.94 209 ALA A O 1
ATOM 1662 N N . LYS A 1 210 ? 4.399 -1.473 11.508 1.00 85.25 210 LYS A N 1
ATOM 1663 C CA . LYS A 1 210 ? 4.929 -0.236 10.920 1.00 85.25 210 LYS A CA 1
ATOM 1664 C C . LYS A 1 210 ? 6.340 -0.409 10.361 1.00 85.25 210 LYS A C 1
ATOM 1666 O O . LYS A 1 210 ? 6.605 0.013 9.242 1.00 85.25 210 LYS A O 1
ATOM 1671 N N . ASP A 1 211 ? 7.236 -1.023 11.125 1.00 89.94 211 ASP A N 1
ATOM 1672 C CA . ASP A 1 211 ? 8.616 -1.275 10.706 1.00 89.94 211 ASP A CA 1
ATOM 1673 C C . ASP A 1 211 ? 8.641 -2.212 9.489 1.00 89.94 211 ASP A C 1
ATOM 1675 O O . ASP A 1 211 ? 9.405 -1.981 8.554 1.00 89.94 211 ASP A O 1
ATOM 1679 N N . LYS A 1 212 ? 7.752 -3.214 9.464 1.00 90.00 212 LYS A N 1
ATOM 1680 C CA . LYS A 1 212 ? 7.580 -4.116 8.324 1.00 90.00 212 LYS A CA 1
ATOM 1681 C C . LYS A 1 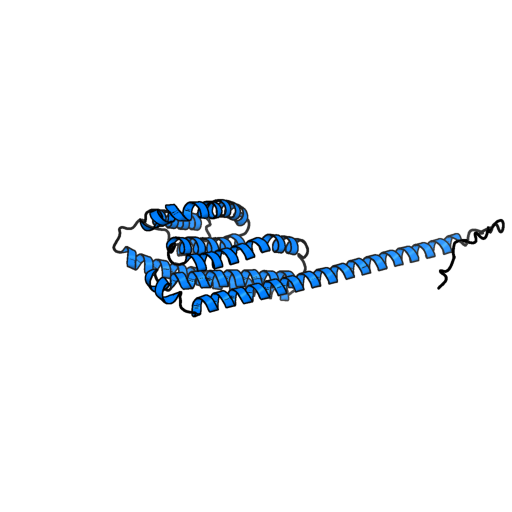212 ? 7.051 -3.382 7.087 1.00 90.00 212 LYS A C 1
ATOM 1683 O O . LYS A 1 212 ? 7.700 -3.425 6.053 1.00 90.00 212 LYS A O 1
ATOM 1688 N N . LEU A 1 213 ? 5.981 -2.596 7.229 1.00 86.44 213 LEU A N 1
ATOM 1689 C CA . LEU A 1 213 ? 5.445 -1.764 6.146 1.00 86.44 213 LEU A CA 1
ATOM 1690 C C . LEU A 1 213 ? 6.511 -0.817 5.573 1.00 86.44 213 LEU A C 1
ATOM 1692 O O . LEU A 1 213 ? 6.612 -0.640 4.364 1.00 86.44 213 LEU A O 1
ATOM 1696 N N . LYS A 1 214 ? 7.338 -0.218 6.438 1.00 89.56 214 LYS A N 1
ATOM 1697 C CA . LYS A 1 214 ? 8.443 0.648 6.014 1.00 89.56 214 LYS A CA 1
ATOM 1698 C C . LYS A 1 214 ? 9.511 -0.122 5.232 1.00 89.56 214 LYS A C 1
ATOM 1700 O O . LYS A 1 214 ? 10.061 0.430 4.282 1.00 89.56 214 LYS A O 1
ATOM 1705 N N . SER A 1 215 ? 9.799 -1.362 5.628 1.00 92.75 215 SER A N 1
ATOM 1706 C CA . SER A 1 215 ? 10.692 -2.257 4.886 1.00 92.75 215 SER A CA 1
ATOM 1707 C C . SER A 1 215 ? 10.126 -2.565 3.502 1.00 92.75 215 SER A C 1
ATOM 1709 O O . SER A 1 215 ? 10.814 -2.344 2.514 1.00 92.75 215 SER A O 1
ATOM 1711 N N . ASP A 1 216 ? 8.856 -2.961 3.418 1.00 88.75 216 ASP A N 1
ATOM 1712 C CA . ASP A 1 216 ? 8.207 -3.320 2.152 1.00 88.75 216 ASP A CA 1
ATOM 1713 C C . ASP A 1 216 ? 8.135 -2.126 1.180 1.00 88.75 216 ASP A C 1
ATOM 1715 O O . ASP A 1 216 ? 8.319 -2.282 -0.027 1.00 88.75 216 ASP A O 1
ATOM 1719 N N . VAL A 1 217 ? 7.934 -0.906 1.696 1.00 88.88 217 VAL A N 1
ATOM 1720 C CA . VAL A 1 217 ? 8.005 0.334 0.900 1.00 88.88 217 VAL A CA 1
ATOM 1721 C C . VAL A 1 217 ? 9.423 0.591 0.380 1.00 88.88 217 VAL A C 1
ATOM 1723 O O . VAL A 1 217 ? 9.588 1.011 -0.766 1.00 88.88 217 VAL A O 1
ATOM 1726 N N . ALA A 1 218 ? 10.454 0.334 1.189 1.00 92.31 218 ALA A N 1
ATOM 1727 C CA . ALA A 1 218 ? 11.841 0.459 0.743 1.00 92.31 218 ALA A CA 1
ATOM 1728 C C . ALA A 1 218 ? 12.179 -0.585 -0.336 1.00 92.31 218 ALA A C 1
ATOM 1730 O O . ALA A 1 218 ? 12.774 -0.241 -1.358 1.00 92.31 218 ALA A O 1
ATOM 1731 N N . ASP A 1 219 ? 11.731 -1.827 -0.154 1.00 90.75 219 ASP A N 1
ATOM 1732 C CA . ASP A 1 219 ? 11.908 -2.913 -1.121 1.00 90.75 219 ASP A CA 1
ATOM 1733 C C . ASP A 1 219 ? 11.170 -2.629 -2.437 1.00 90.75 219 ASP A C 1
ATOM 1735 O O . ASP A 1 219 ? 11.683 -2.924 -3.519 1.00 90.75 219 ASP A O 1
ATOM 1739 N N . PHE A 1 220 ? 9.992 -2.003 -2.371 1.00 90.75 220 PHE A N 1
ATOM 1740 C CA . PHE A 1 220 ? 9.287 -1.502 -3.549 1.00 90.75 220 PHE A CA 1
ATOM 1741 C C . PHE A 1 220 ? 10.101 -0.437 -4.290 1.00 90.75 220 PHE A C 1
ATOM 1743 O O . PHE A 1 220 ? 10.264 -0.545 -5.504 1.00 90.75 220 PHE A O 1
ATOM 1750 N N . GLY A 1 221 ? 10.671 0.538 -3.575 1.00 90.75 221 GLY A N 1
ATOM 1751 C CA . GLY A 1 221 ? 11.546 1.551 -4.173 1.00 90.75 221 GLY A CA 1
ATOM 1752 C C . GLY A 1 221 ? 12.738 0.928 -4.906 1.00 90.75 221 GLY A C 1
ATOM 1753 O O . GLY A 1 221 ? 12.994 1.250 -6.063 1.00 90.75 221 GLY A O 1
ATOM 1754 N N . LEU A 1 222 ? 13.403 -0.054 -4.288 1.00 93.06 222 LEU A N 1
ATOM 1755 C CA . LEU A 1 222 ? 14.494 -0.798 -4.928 1.00 93.06 222 LEU A CA 1
ATOM 1756 C C . LEU A 1 222 ? 14.030 -1.569 -6.174 1.00 93.06 222 LEU A C 1
ATOM 1758 O O . LEU A 1 222 ? 14.750 -1.631 -7.175 1.00 93.06 222 LEU A O 1
ATOM 1762 N N . ALA A 1 223 ? 12.828 -2.152 -6.138 1.00 91.31 223 ALA A N 1
ATOM 1763 C CA . ALA A 1 223 ? 12.252 -2.845 -7.284 1.00 91.31 223 ALA A CA 1
ATOM 1764 C C . ALA A 1 223 ? 11.967 -1.879 -8.448 1.00 91.31 223 ALA A C 1
ATOM 1766 O O . ALA A 1 223 ? 12.299 -2.207 -9.591 1.00 91.31 223 ALA A O 1
ATOM 1767 N N . VAL A 1 224 ? 11.423 -0.692 -8.169 1.00 91.69 224 VAL A N 1
ATOM 1768 C CA . VAL A 1 224 ? 11.182 0.362 -9.169 1.00 91.69 224 VAL A CA 1
ATOM 1769 C C . VAL A 1 224 ? 12.500 0.872 -9.757 1.00 91.69 224 VAL A C 1
ATOM 1771 O O . VAL A 1 224 ? 12.654 0.867 -10.978 1.00 91.69 224 VAL A O 1
ATOM 1774 N N . ASP A 1 225 ? 13.498 1.177 -8.927 1.00 92.88 225 ASP A N 1
ATOM 1775 C CA . ASP A 1 225 ? 14.825 1.607 -9.391 1.00 92.88 225 ASP A CA 1
ATOM 1776 C C . ASP A 1 225 ? 15.480 0.558 -10.304 1.00 92.88 225 ASP A C 1
ATOM 1778 O O . ASP A 1 225 ? 16.104 0.877 -11.321 1.00 92.88 225 ASP A O 1
ATOM 1782 N N . SER A 1 226 ? 15.341 -0.725 -9.957 1.00 92.75 226 SER A N 1
ATOM 1783 C CA . SER A 1 226 ? 15.871 -1.821 -10.774 1.00 92.75 226 SER A CA 1
ATOM 1784 C C . SER A 1 226 ? 15.171 -1.915 -12.135 1.00 92.75 226 SER A C 1
ATOM 1786 O O . SER A 1 226 ? 15.828 -2.120 -13.161 1.00 92.75 226 SER A O 1
ATOM 1788 N N . ALA A 1 227 ? 13.851 -1.708 -12.157 1.00 91.62 227 ALA A N 1
ATOM 1789 C CA . ALA A 1 227 ? 13.042 -1.683 -13.366 1.00 91.62 227 ALA A CA 1
ATOM 1790 C C . ALA A 1 227 ? 13.410 -0.500 -14.271 1.00 91.62 227 ALA A C 1
ATOM 1792 O O . ALA A 1 227 ? 13.535 -0.665 -15.488 1.00 91.62 227 ALA A O 1
ATOM 1793 N N . GLU A 1 228 ? 13.643 0.670 -13.682 1.00 92.50 228 GLU A N 1
ATOM 1794 C CA . GLU A 1 228 ? 14.083 1.870 -14.389 1.00 92.50 228 GLU A CA 1
ATOM 1795 C C . GLU A 1 228 ? 15.433 1.677 -15.059 1.00 92.50 228 GLU A C 1
ATOM 1797 O O . GLU A 1 228 ? 15.574 1.937 -16.257 1.00 92.50 228 GLU A O 1
ATOM 1802 N N . ARG A 1 229 ? 16.411 1.138 -14.325 1.00 93.88 229 ARG A N 1
ATOM 1803 C CA . ARG A 1 229 ? 17.735 0.833 -14.881 1.00 93.88 229 ARG A CA 1
ATOM 1804 C C . ARG A 1 229 ? 17.646 -0.176 -16.020 1.00 93.88 229 ARG A C 1
ATOM 1806 O O . ARG A 1 229 ? 18.252 0.039 -17.067 1.00 93.88 229 ARG A O 1
ATOM 1813 N N . ALA A 1 230 ? 16.860 -1.240 -15.856 1.00 93.12 230 ALA A N 1
ATOM 1814 C CA . ALA A 1 230 ? 16.662 -2.236 -16.908 1.00 93.12 230 ALA A CA 1
ATOM 1815 C C . ALA A 1 230 ? 16.045 -1.617 -18.174 1.00 93.12 230 ALA A C 1
ATOM 1817 O O . ALA A 1 230 ? 16.487 -1.905 -19.287 1.00 93.12 230 ALA A O 1
ATOM 1818 N N . ARG A 1 231 ? 15.062 -0.723 -18.017 1.00 92.25 231 ARG A N 1
ATOM 1819 C CA . ARG A 1 231 ? 14.443 -0.002 -19.136 1.00 92.25 231 ARG A CA 1
ATOM 1820 C C . ARG A 1 231 ? 15.420 0.963 -19.809 1.00 92.25 231 ARG A C 1
ATOM 1822 O O . ARG A 1 231 ? 15.450 1.024 -21.036 1.00 92.25 231 ARG A O 1
ATOM 1829 N N . ALA A 1 232 ? 16.220 1.694 -19.036 1.00 93.81 232 ALA A N 1
ATOM 1830 C CA . ALA A 1 232 ? 17.221 2.616 -19.567 1.00 93.81 232 ALA A CA 1
ATOM 1831 C C . ALA A 1 232 ? 18.266 1.885 -20.424 1.00 93.81 232 ALA A C 1
ATOM 1833 O O . ALA A 1 232 ? 18.580 2.342 -21.522 1.00 93.81 232 ALA A O 1
ATOM 1834 N N . ILE A 1 233 ? 18.728 0.714 -19.969 1.00 95.44 233 ILE A N 1
ATOM 1835 C CA . ILE A 1 233 ? 19.644 -0.146 -20.731 1.00 95.44 233 ILE A CA 1
ATOM 1836 C C . ILE A 1 233 ? 18.990 -0.598 -22.043 1.00 95.44 233 ILE A C 1
ATOM 1838 O O . ILE A 1 233 ? 19.578 -0.426 -23.103 1.00 95.44 233 ILE A O 1
ATOM 1842 N N . GLN A 1 234 ? 17.740 -1.074 -22.009 1.00 94.38 234 GLN A N 1
ATOM 1843 C CA . GLN A 1 234 ? 17.029 -1.496 -23.226 1.00 94.38 234 GLN A CA 1
ATOM 1844 C C . GLN A 1 234 ? 16.872 -0.367 -24.254 1.00 94.38 234 GLN A C 1
ATOM 1846 O O . GLN A 1 234 ? 17.027 -0.594 -25.453 1.00 94.38 234 GLN A O 1
ATOM 1851 N N . ILE A 1 235 ? 16.564 0.851 -23.798 1.00 94.62 235 ILE A N 1
ATOM 1852 C CA . ILE A 1 235 ? 16.457 2.024 -24.675 1.00 94.62 235 ILE A CA 1
ATOM 1853 C C . ILE A 1 235 ? 17.824 2.363 -25.276 1.00 94.62 235 ILE A C 1
ATOM 1855 O O . ILE A 1 235 ? 17.916 2.643 -26.472 1.00 94.62 235 ILE A O 1
ATOM 1859 N N . HIS A 1 236 ? 18.879 2.319 -24.463 1.00 95.31 236 HIS A N 1
ATOM 1860 C CA . HIS A 1 236 ? 20.241 2.575 -24.914 1.00 95.31 236 HIS A CA 1
ATOM 1861 C C . HIS A 1 236 ? 20.694 1.554 -25.969 1.00 95.31 236 HIS A C 1
ATOM 1863 O O . HIS A 1 236 ? 21.168 1.944 -27.036 1.00 95.31 236 HIS A O 1
ATOM 1869 N N . ASP A 1 237 ? 20.455 0.265 -25.731 1.00 96.38 237 ASP A N 1
ATOM 1870 C CA . ASP A 1 237 ? 20.788 -0.811 -26.666 1.00 96.38 237 ASP A CA 1
ATOM 1871 C C . ASP A 1 237 ? 20.009 -0.683 -27.982 1.00 96.38 237 ASP A C 1
ATOM 1873 O O . ASP A 1 237 ? 20.581 -0.822 -29.066 1.00 96.38 237 ASP A O 1
ATOM 1877 N N . ALA A 1 238 ? 18.715 -0.352 -27.914 1.00 96.12 238 ALA A N 1
ATOM 1878 C CA . ALA A 1 238 ? 17.896 -0.105 -29.098 1.00 96.12 238 ALA A CA 1
ATOM 1879 C C . ALA A 1 238 ? 18.411 1.095 -29.913 1.00 96.12 238 ALA A C 1
ATOM 1881 O O . ALA A 1 238 ? 18.436 1.048 -31.148 1.00 96.12 238 ALA A O 1
ATOM 1882 N N . LEU A 1 239 ? 18.871 2.154 -29.238 1.00 96.81 239 LEU A N 1
ATOM 1883 C CA . LEU A 1 239 ? 19.473 3.312 -29.893 1.00 96.81 239 LEU A CA 1
ATOM 1884 C C . LEU A 1 239 ? 20.774 2.923 -30.606 1.00 96.81 239 LEU A C 1
ATOM 1886 O O . LEU A 1 239 ? 20.930 3.245 -31.786 1.00 96.81 239 LEU A O 1
ATOM 1890 N N . ILE A 1 240 ? 21.665 2.182 -29.940 1.00 96.81 240 ILE A N 1
ATOM 1891 C CA . ILE A 1 240 ? 22.914 1.682 -30.536 1.00 96.81 240 ILE A CA 1
ATOM 1892 C C . ILE A 1 240 ? 22.612 0.837 -31.779 1.00 96.81 240 ILE A C 1
ATOM 1894 O O . ILE A 1 240 ? 23.201 1.063 -32.838 1.00 96.81 240 ILE A O 1
ATOM 1898 N N . GLN A 1 241 ? 21.654 -0.089 -31.692 1.00 96.94 241 GLN A N 1
ATOM 1899 C CA . GLN A 1 241 ? 21.249 -0.916 -32.832 1.00 96.94 241 GLN A CA 1
ATOM 1900 C C . GLN A 1 241 ? 20.713 -0.067 -33.992 1.00 96.94 241 GLN A C 1
ATOM 1902 O O . GLN A 1 241 ? 21.091 -0.282 -35.146 1.00 96.94 241 GLN A O 1
ATOM 1907 N N . SER A 1 242 ? 19.881 0.939 -33.704 1.00 96.31 242 SER A N 1
ATOM 1908 C CA . SER A 1 242 ? 19.355 1.844 -34.733 1.00 96.31 242 SER A CA 1
ATOM 1909 C C . SER A 1 242 ? 20.468 2.628 -35.443 1.00 96.31 242 SER A C 1
ATOM 1911 O O . SER A 1 242 ? 20.459 2.739 -36.671 1.00 96.31 242 SER A O 1
ATOM 1913 N N . GLN A 1 243 ? 21.482 3.092 -34.704 1.00 96.62 243 GLN A N 1
ATOM 1914 C CA . GLN A 1 243 ? 22.635 3.797 -35.266 1.00 96.62 243 GLN A CA 1
ATOM 1915 C C . GLN A 1 243 ? 23.499 2.875 -36.132 1.00 96.62 243 GLN A C 1
ATOM 1917 O O . GLN A 1 243 ? 23.884 3.255 -37.239 1.00 96.62 243 GLN A O 1
ATOM 1922 N N . GLN A 1 244 ? 23.754 1.642 -35.687 1.00 96.50 244 GLN A N 1
ATOM 1923 C CA . GLN A 1 244 ? 24.502 0.653 -36.470 1.00 96.50 244 GLN A CA 1
ATOM 1924 C C . GLN A 1 244 ? 23.800 0.313 -37.791 1.00 96.50 244 GLN A C 1
ATOM 1926 O O . GLN A 1 244 ? 24.449 0.214 -38.835 1.00 96.50 244 GLN A O 1
ATOM 1931 N N . LEU A 1 245 ? 22.469 0.191 -37.779 1.00 96.19 245 LEU A N 1
ATOM 1932 C CA . LEU A 1 245 ? 21.678 -0.030 -38.990 1.00 96.19 245 LEU A CA 1
ATOM 1933 C C . LEU A 1 245 ? 21.771 1.151 -39.966 1.00 96.19 245 LEU A C 1
ATOM 1935 O O . LEU A 1 245 ? 21.881 0.936 -41.175 1.00 96.19 245 LEU A O 1
ATOM 1939 N N . LEU A 1 246 ? 21.756 2.390 -39.464 1.00 95.56 246 LEU A N 1
ATOM 1940 C CA . LEU A 1 246 ? 21.929 3.588 -40.291 1.00 95.56 246 LEU A CA 1
ATOM 1941 C C . LEU A 1 246 ? 23.327 3.657 -40.912 1.00 95.56 246 LEU A C 1
ATOM 1943 O O . LEU A 1 246 ? 23.448 3.924 -42.108 1.00 95.56 246 LEU A O 1
ATOM 1947 N N . LEU A 1 247 ? 24.373 3.358 -40.135 1.00 95.00 247 LEU A N 1
ATOM 1948 C CA . LEU A 1 247 ? 25.746 3.301 -40.640 1.00 95.00 247 LEU A CA 1
ATOM 1949 C C . LEU A 1 247 ? 25.895 2.228 -41.725 1.00 95.00 247 LEU A C 1
ATOM 1951 O O . LEU A 1 247 ? 26.434 2.511 -42.792 1.00 95.00 247 LEU A O 1
ATOM 1955 N N . ARG A 1 248 ? 25.326 1.034 -41.513 1.00 93.44 248 ARG A N 1
ATOM 1956 C CA . ARG A 1 248 ? 25.342 -0.052 -42.504 1.00 93.44 248 ARG A CA 1
ATOM 1957 C C . ARG A 1 248 ? 24.628 0.331 -43.805 1.00 93.44 248 ARG A C 1
ATOM 1959 O O . ARG A 1 248 ? 25.160 0.062 -44.880 1.00 93.44 248 ARG A O 1
ATOM 1966 N N . LYS A 1 249 ? 23.461 0.984 -43.722 1.00 92.00 249 LYS A N 1
ATOM 1967 C CA . LYS A 1 249 ? 22.728 1.495 -44.899 1.00 92.00 249 LYS A CA 1
ATOM 1968 C C . LYS A 1 249 ? 23.510 2.579 -45.645 1.00 92.00 249 LYS A C 1
ATOM 1970 O O . LYS A 1 249 ? 23.511 2.610 -46.873 1.00 92.00 249 LYS A O 1
ATOM 1975 N N . LYS A 1 250 ? 24.201 3.463 -44.918 1.00 89.06 250 LYS A N 1
ATOM 1976 C CA . LYS A 1 250 ? 25.048 4.493 -45.532 1.00 89.06 250 LYS A CA 1
ATOM 1977 C C . LYS A 1 250 ? 26.215 3.863 -46.297 1.00 89.06 250 LYS A C 1
ATOM 1979 O O . LYS A 1 250 ? 26.487 4.271 -47.421 1.00 89.06 250 LYS A O 1
ATOM 1984 N N . SER A 1 251 ? 26.850 2.833 -45.736 1.00 87.12 251 SER A N 1
ATOM 1985 C CA . SER A 1 251 ? 27.933 2.101 -46.404 1.00 87.12 251 SER A CA 1
ATOM 1986 C C . SER A 1 251 ? 27.472 1.348 -47.657 1.00 87.12 251 SER A C 1
ATOM 1988 O O . SER A 1 251 ? 28.196 1.3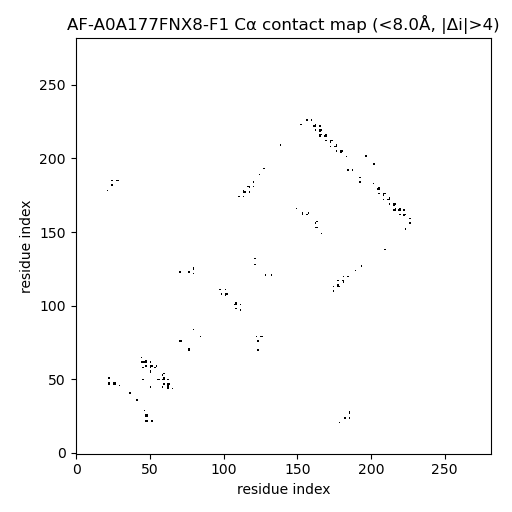57 -48.648 1.00 87.12 251 SER A O 1
ATOM 1990 N N . SER A 1 252 ? 26.277 0.742 -47.666 1.00 81.25 252 SER A N 1
ATOM 1991 C CA . SER A 1 252 ? 25.771 0.044 -48.861 1.00 81.25 252 SER A CA 1
ATOM 1992 C C . SER A 1 252 ? 25.469 0.987 -50.029 1.00 81.25 252 SER A C 1
ATOM 1994 O O . SER A 1 252 ? 25.681 0.612 -51.178 1.00 81.25 252 SER A O 1
ATOM 1996 N N . ASN A 1 253 ? 25.032 2.219 -49.751 1.00 75.00 253 ASN A N 1
ATOM 1997 C CA . ASN A 1 253 ? 24.735 3.196 -50.803 1.00 75.00 253 ASN A CA 1
ATOM 1998 C C . ASN A 1 253 ? 26.009 3.744 -51.467 1.00 75.00 253 ASN A C 1
ATOM 2000 O O . ASN A 1 253 ? 26.028 3.932 -52.678 1.00 75.00 253 ASN A O 1
ATOM 2004 N N . ILE A 1 254 ? 27.097 3.923 -50.708 1.00 71.94 254 ILE A N 1
ATOM 2005 C CA . ILE A 1 254 ? 28.384 4.398 -51.253 1.00 71.94 254 ILE A CA 1
ATOM 2006 C C . ILE A 1 254 ? 28.988 3.377 -52.232 1.00 71.94 254 ILE A C 1
ATOM 2008 O O . ILE A 1 254 ? 29.575 3.761 -53.240 1.00 71.94 254 ILE A O 1
ATOM 2012 N N . VAL A 1 255 ? 28.816 2.075 -51.976 1.00 63.91 255 VAL A N 1
ATOM 2013 C CA . VAL A 1 255 ? 29.337 1.019 -52.864 1.00 63.91 255 VAL A CA 1
ATOM 2014 C C . VAL A 1 255 ? 28.555 0.941 -54.181 1.00 63.91 255 VAL A C 1
ATOM 2016 O O . VAL A 1 255 ? 29.143 0.614 -55.209 1.00 63.91 255 VAL A O 1
ATOM 2019 N N . SER A 1 256 ? 27.263 1.288 -54.185 1.00 59.22 256 SER A N 1
ATOM 2020 C CA . SER A 1 256 ? 26.454 1.281 -55.412 1.00 59.22 256 SER A CA 1
ATOM 2021 C C . SER A 1 256 ? 26.680 2.514 -56.297 1.00 59.22 256 SER A C 1
ATOM 2023 O O . SER A 1 256 ? 26.537 2.404 -57.511 1.00 59.22 256 SER A O 1
ATOM 2025 N N . ASP A 1 257 ? 27.075 3.657 -55.725 1.00 55.75 257 ASP A N 1
ATOM 2026 C CA . ASP A 1 257 ? 27.369 4.884 -56.487 1.00 55.75 257 ASP A CA 1
ATOM 2027 C C . ASP A 1 257 ? 28.814 4.942 -57.013 1.00 55.75 257 ASP A C 1
ATOM 2029 O O . ASP A 1 257 ? 29.092 5.614 -58.006 1.00 55.75 257 ASP A O 1
ATOM 2033 N N . ALA A 1 258 ? 29.742 4.186 -56.413 1.00 54.56 258 ALA A N 1
ATOM 2034 C CA . ALA A 1 258 ? 31.149 4.146 -56.823 1.00 54.56 258 ALA A CA 1
ATOM 2035 C C . ALA A 1 258 ? 31.405 3.473 -58.193 1.00 54.56 258 ALA A C 1
ATOM 2037 O O . ALA A 1 258 ? 32.523 3.550 -58.703 1.00 54.56 258 ALA A O 1
ATOM 2038 N N . GLN A 1 259 ? 30.398 2.853 -58.826 1.00 55.00 259 GLN A N 1
ATOM 2039 C CA . GLN A 1 259 ? 30.478 2.436 -60.237 1.00 55.00 259 GLN A CA 1
ATOM 2040 C C . GLN A 1 259 ? 30.075 3.546 -61.224 1.00 55.00 259 GLN A C 1
ATOM 2042 O O . GLN A 1 259 ? 30.345 3.430 -62.421 1.00 55.00 259 GLN A O 1
ATOM 2047 N N . SER A 1 260 ? 29.522 4.666 -60.749 1.00 54.78 260 SER A N 1
ATOM 2048 C CA . SER A 1 260 ? 29.344 5.875 -61.554 1.00 54.78 260 SER A CA 1
ATOM 2049 C C . SER A 1 260 ? 30.598 6.754 -61.449 1.00 54.78 260 SER A C 1
ATOM 2051 O O . SER A 1 260 ? 30.720 7.634 -60.611 1.00 54.78 260 SER A O 1
ATOM 2053 N N . LYS A 1 261 ? 31.602 6.424 -62.271 1.00 53.88 261 LYS A N 1
ATOM 2054 C CA . LYS A 1 261 ? 32.723 7.275 -62.729 1.00 53.88 261 LYS A CA 1
ATOM 2055 C C . LYS A 1 261 ? 32.923 8.591 -61.937 1.00 53.88 261 LYS A C 1
ATOM 2057 O O . LYS A 1 261 ? 32.612 9.673 -62.431 1.00 53.88 261 LYS A O 1
ATOM 2062 N N . VAL A 1 262 ? 33.470 8.504 -60.721 1.00 55.22 262 VAL A N 1
ATOM 2063 C CA . VAL A 1 262 ? 33.776 9.680 -59.891 1.00 55.22 262 VAL A CA 1
ATOM 2064 C C . VAL A 1 262 ? 34.982 10.405 -60.488 1.00 55.22 262 VAL A C 1
ATOM 2066 O O . VAL A 1 262 ? 36.126 9.965 -60.374 1.00 55.22 262 VAL A O 1
ATOM 2069 N N . GLN A 1 263 ? 34.714 11.521 -61.159 1.00 51.62 263 GLN A N 1
ATOM 2070 C CA . GLN A 1 263 ? 35.716 12.492 -61.580 1.00 51.62 263 GLN A CA 1
ATOM 2071 C C . GLN A 1 263 ? 36.085 13.326 -60.344 1.00 51.62 263 GLN A C 1
ATOM 2073 O O . GLN A 1 263 ? 35.266 14.096 -59.852 1.00 51.62 263 GLN A O 1
ATOM 2078 N N . PHE A 1 264 ? 37.286 13.141 -59.795 1.00 47.00 264 PHE A N 1
ATOM 2079 C CA . PHE A 1 264 ? 37.746 13.910 -58.636 1.00 47.00 264 PHE A CA 1
ATOM 2080 C C . PHE A 1 264 ? 38.241 15.298 -59.077 1.00 47.00 264 PHE A C 1
ATOM 2082 O O . PHE A 1 264 ? 39.231 15.372 -59.812 1.00 47.00 264 PHE A O 1
ATOM 2089 N N . PRO A 1 265 ? 37.627 16.408 -58.625 1.00 54.47 265 PRO A N 1
ATOM 2090 C CA . PRO A 1 265 ? 38.179 17.735 -58.840 1.00 54.47 265 PRO A CA 1
ATOM 2091 C C . PRO A 1 265 ? 39.289 17.971 -57.806 1.00 54.47 265 PRO A C 1
ATOM 2093 O O . PRO A 1 265 ? 39.042 18.393 -56.680 1.00 54.47 265 PRO A O 1
ATOM 2096 N N . PHE A 1 266 ? 40.537 17.693 -58.181 1.00 50.28 266 PHE A N 1
ATOM 2097 C CA . PHE A 1 266 ? 41.736 17.987 -57.380 1.00 50.28 266 PHE A CA 1
ATOM 2098 C C . PHE A 1 266 ? 42.104 19.483 -57.358 1.00 50.28 266 PHE A C 1
ATOM 2100 O O . PHE A 1 266 ? 43.275 19.847 -57.430 1.00 50.28 266 PHE A O 1
ATOM 2107 N N . GLN A 1 267 ? 41.130 20.385 -57.264 1.00 54.50 267 GLN A N 1
ATOM 2108 C CA . GLN A 1 267 ? 41.406 21.818 -57.201 1.00 54.50 267 GLN A CA 1
ATOM 2109 C C . GLN A 1 267 ? 40.752 22.411 -55.951 1.00 54.50 267 GLN A C 1
ATOM 2111 O O . GLN A 1 267 ? 39.534 22.481 -55.843 1.00 54.50 267 GLN A O 1
ATOM 2116 N N . HIS A 1 268 ? 41.614 22.847 -55.026 1.00 55.38 268 HIS A N 1
ATOM 2117 C CA . HIS A 1 268 ? 41.335 23.665 -53.835 1.00 55.38 268 HIS A CA 1
ATOM 2118 C C . HIS A 1 268 ? 40.952 22.932 -52.541 1.00 55.38 268 HIS A C 1
ATOM 2120 O O . HIS A 1 268 ? 39.897 23.153 -51.955 1.00 55.38 268 HIS A O 1
ATOM 2126 N N . MET A 1 269 ? 41.893 22.151 -52.003 1.00 45.25 269 MET A N 1
ATOM 2127 C CA . MET A 1 269 ? 41.914 21.859 -50.568 1.00 45.25 269 MET A CA 1
ATOM 2128 C C . MET A 1 269 ? 42.653 23.005 -49.852 1.00 45.25 269 MET A C 1
ATOM 2130 O O . MET A 1 269 ? 43.881 23.033 -49.796 1.00 45.25 269 MET A O 1
ATOM 2134 N N . ILE A 1 270 ? 41.908 24.002 -49.363 1.00 57.00 270 ILE A N 1
ATOM 2135 C CA . ILE A 1 270 ? 42.451 25.059 -48.499 1.00 57.00 270 ILE A CA 1
ATOM 2136 C C . ILE A 1 270 ? 42.619 24.462 -47.101 1.00 57.00 270 ILE A C 1
ATOM 2138 O O . ILE A 1 270 ? 41.645 24.137 -46.425 1.00 57.00 270 ILE A O 1
ATOM 2142 N N . ILE A 1 271 ? 43.868 24.303 -46.669 1.00 59.31 271 ILE A N 1
ATOM 2143 C CA . ILE A 1 271 ? 44.216 23.887 -45.310 1.00 59.31 271 ILE A CA 1
ATOM 2144 C C . ILE A 1 271 ? 43.942 25.075 -44.380 1.00 59.31 271 ILE A C 1
ATOM 2146 O O . ILE A 1 271 ? 44.785 25.956 -44.216 1.00 59.31 271 ILE A O 1
ATOM 2150 N N . ALA A 1 272 ? 42.758 25.117 -43.772 1.00 54.81 272 ALA A N 1
ATOM 2151 C CA . ALA A 1 272 ? 42.474 26.043 -42.683 1.00 54.81 272 ALA A CA 1
ATOM 2152 C C . ALA A 1 272 ? 43.213 25.564 -41.421 1.00 54.81 272 ALA A C 1
ATOM 2154 O O . ALA A 1 272 ? 42.781 24.635 -40.738 1.00 54.81 272 ALA A O 1
ATOM 2155 N N . ARG A 1 273 ? 44.370 26.169 -41.130 1.00 54.25 273 ARG A N 1
ATOM 2156 C CA . ARG A 1 273 ? 45.037 26.035 -39.828 1.00 54.25 273 ARG A CA 1
ATOM 2157 C C . ARG A 1 273 ? 44.240 26.828 -38.798 1.00 54.25 273 ARG A C 1
ATOM 2159 O O . ARG A 1 273 ? 44.019 28.017 -38.992 1.00 54.25 273 ARG A O 1
ATOM 2166 N N . ASN A 1 274 ? 43.831 26.166 -37.723 1.00 59.34 274 ASN A N 1
ATOM 2167 C CA . ASN A 1 274 ? 43.156 26.783 -36.586 1.00 59.34 274 ASN A CA 1
ATOM 2168 C C . ASN A 1 274 ? 44.216 27.482 -35.700 1.00 59.34 274 ASN A C 1
ATOM 2170 O O . ASN A 1 274 ? 45.091 26.777 -35.191 1.00 59.34 274 ASN A O 1
ATOM 2174 N N . PRO A 1 275 ? 44.226 28.823 -35.560 1.00 62.06 275 PRO A N 1
ATOM 2175 C CA . PRO A 1 275 ? 45.322 29.542 -34.899 1.00 62.06 275 PRO A CA 1
ATOM 2176 C C . PRO A 1 275 ? 45.271 29.563 -33.357 1.00 62.06 275 PRO A C 1
ATOM 2178 O O . PRO A 1 275 ? 46.260 29.949 -32.743 1.00 62.06 275 PRO A O 1
ATOM 2181 N N . ASP A 1 276 ? 44.196 29.105 -32.710 1.00 61.75 276 ASP A N 1
ATOM 2182 C CA . ASP A 1 276 ? 43.953 29.403 -31.283 1.00 61.75 276 ASP A CA 1
ATOM 2183 C C . ASP A 1 276 ? 44.427 28.345 -30.265 1.00 61.75 276 ASP A C 1
ATOM 2185 O O . ASP A 1 276 ? 43.893 28.242 -29.163 1.00 61.75 276 ASP A O 1
ATOM 2189 N N . PHE A 1 277 ? 45.480 27.580 -30.565 1.00 59.66 277 PHE A N 1
ATOM 2190 C CA . PHE A 1 277 ? 46.161 26.767 -29.542 1.00 59.66 277 PHE A CA 1
ATOM 2191 C C . PHE A 1 277 ? 47.281 27.570 -28.859 1.00 59.66 277 PHE A C 1
ATOM 2193 O O . PHE A 1 277 ? 48.470 27.320 -29.056 1.00 59.66 277 PHE A O 1
ATOM 2200 N N . THR A 1 278 ? 46.913 28.549 -28.031 1.00 61.28 278 THR A N 1
ATOM 2201 C CA . THR A 1 278 ? 47.829 29.146 -27.050 1.00 61.28 278 THR A CA 1
ATOM 2202 C C . THR A 1 278 ? 47.778 28.338 -25.754 1.00 61.28 278 THR A C 1
ATOM 2204 O O . THR A 1 278 ? 46.803 28.348 -25.008 1.00 61.28 278 THR A O 1
ATOM 2207 N N . ALA A 1 279 ? 48.849 27.586 -25.497 1.00 63.94 279 ALA A N 1
ATOM 2208 C CA . ALA A 1 279 ? 49.048 26.874 -24.240 1.00 63.94 279 ALA A CA 1
ATOM 2209 C C . ALA A 1 279 ? 49.230 27.866 -23.069 1.00 63.94 279 ALA A C 1
ATOM 2211 O O . ALA A 1 279 ? 49.919 28.879 -23.238 1.00 63.94 279 ALA A O 1
ATOM 2212 N N . PRO A 1 280 ? 48.678 27.588 -21.874 1.00 66.06 280 PRO A N 1
ATOM 2213 C CA . PRO A 1 280 ? 48.938 28.400 -20.693 1.00 66.06 280 PRO A CA 1
ATOM 2214 C C . PRO A 1 280 ? 50.388 28.206 -20.222 1.00 66.06 280 PRO A C 1
ATOM 2216 O O . PRO A 1 280 ? 50.876 27.080 -20.116 1.00 66.06 280 PRO A O 1
ATOM 2219 N N . ARG A 1 281 ? 51.084 29.318 -19.953 1.00 62.47 281 ARG A N 1
ATOM 2220 C CA . ARG A 1 281 ? 52.385 29.320 -19.269 1.00 62.47 281 ARG A CA 1
ATOM 2221 C C . ARG A 1 281 ? 52.172 29.176 -17.759 1.00 62.47 281 ARG A C 1
ATOM 2223 O O . ARG A 1 281 ? 51.221 29.743 -17.227 1.00 62.47 281 ARG A O 1
ATOM 2230 N N . HIS A 1 282 ? 53.065 28.396 -17.150 1.00 64.69 282 HIS A N 1
ATOM 2231 C CA . HIS A 1 282 ? 53.209 28.137 -15.716 1.00 64.69 282 HIS A CA 1
ATOM 2232 C C . HIS A 1 282 ? 53.352 29.401 -14.868 1.00 64.69 282 HIS A C 1
ATOM 2234 O O . HIS A 1 282 ? 53.984 30.364 -15.362 1.00 64.69 282 HIS A O 1
#

Organism: NCBI:txid254056

Radius of gyration: 31.68 Å; Cα contacts (8 Å, |Δi|>4): 100; chains: 1; bounding box: 88×51×94 Å

Mean predicted aligned error: 14.45 Å

Solvent-accessible surface area (backbone atoms only — not comparable to full-atom values): 16233 Å² total; per-residue (Å²): 126,71,70,64,61,51,58,54,50,55,47,53,50,51,52,52,50,52,48,53,52,50,45,54,49,52,50,51,43,47,55,57,44,51,71,65,37,80,81,50,92,82,76,94,69,68,49,65,56,59,19,65,71,65,71,39,65,64,54,37,50,51,33,51,49,54,49,50,55,62,50,64,74,39,77,70,44,64,59,44,58,70,73,44,41,80,67,42,52,57,54,50,57,49,47,56,54,46,61,61,64,27,74,82,37,75,66,52,38,50,59,46,52,54,50,51,51,47,52,53,55,50,56,76,52,64,83,82,40,68,72,61,50,49,51,50,51,49,53,52,50,56,48,58,70,42,47,64,54,54,54,51,50,44,72,76,42,78,84,44,64,64,47,55,51,32,51,47,50,35,54,53,42,50,52,49,46,53,48,52,53,48,51,55,62,60,73,34,61,75,75,55,36,70,73,47,65,76,35,63,66,58,59,50,50,53,48,50,43,50,54,48,40,52,47,36,51,51,53,29,50,53,38,48,55,51,51,50,51,54,50,52,50,53,53,50,53,53,49,53,52,54,49,52,52,50,53,52,54,54,55,56,52,55,65,66,50,67,76,58,78,81,80,78,79,92,73,81,87,76,82,81,77,80,86,83,82,76,78,84,80,134

Secondary structure (DSSP, 8-state):
-HHHHHHHHHHHHHHHHHHHHHHHHHHHHHHHHHHHHTTS-PPP---HHHHHHS--HHHHHHHHHHHHHHHHTSSTHHHHHHHTHHHHHHHHHHHHHHHHHGGG-HHHHHHHHHHHHHHHHHHHTTTS-HHHHHHHHHHHHHHHHHHHHHHHHHHH-TT-HHHHHHHHHHHHHHHHHHHHHHHHHHHS-HHHHHHHTTSHHHHHHHHHHHHHHHHHHHHHHHHHHHHHHHHHHHHHHHHHHHHHHHHHHHHHHHHHHTTS------------------PPP-

Nearest PDB structures (foldseek):
  3ja6-assembly1_H  TM=1.330E-01  e=2.596E-01  Escherichia coli
  3ja6-assembly1_I  TM=1.372E-01  e=4.713E-01  Escherichia coli
  5u1d-assembly1_A  TM=3.165E-01  e=7.618E+00  Homo sapiens
  3zx6-assembly1_B  TM=1.811E-01  e=9.767E+00  Archaeoglobus fulgidus DSM 4304

pLDDT: mean 70.18, std 14.66, range [44.06, 96.94]